Protein AF-M2SIQ8-F1 (afdb_monomer)

Sequence (302 aa):
MAHHMRESGNLLSRLLTDPELQSEYTALSDRAHYQPSIYAHFLTDTQGTPPTPSQYLTISNMVQDYLAENTVSQHAWHVDNMTHPPVPEHSSNNGHRKYLHTTNSTKSRSAKRPETLHRFCNDAHQRWLDTPTSLRDTPFICPPAEVGYSRHSHCRLRQHRLRQSSNYIMNLVEDICCYLHRSGVFTQQFSMDWYVIFLLFRKKQAAIAEIFCSGLLQVWVQGGGGFNASPAGRSVATAKRVGEGEWAGYEKWVREESDVVKNMRLQQQRAEEWRRALEWEDRESKESHCECAQVVDVGLGL

Structure (mmCIF, N/CA/C/O backbone):
data_AF-M2SIQ8-F1
#
_entry.id   AF-M2SIQ8-F1
#
loop_
_atom_site.group_PDB
_atom_site.id
_atom_site.type_symbol
_atom_site.label_atom_id
_atom_site.label_alt_id
_atom_site.label_comp_id
_atom_site.label_asym_id
_atom_site.label_entity_id
_atom_site.label_seq_id
_atom_site.pdbx_PDB_ins_code
_atom_site.Cartn_x
_atom_site.Cartn_y
_atom_site.Cartn_z
_atom_site.occupancy
_atom_site.B_iso_or_equiv
_atom_site.auth_seq_id
_atom_site.auth_comp_id
_atom_site.auth_asym_id
_atom_site.auth_atom_id
_atom_site.pdbx_PDB_model_num
ATOM 1 N N . MET A 1 1 ? -6.615 -5.282 21.796 1.00 41.03 1 MET A N 1
ATOM 2 C CA . MET A 1 1 ? -6.102 -5.316 20.408 1.00 41.03 1 MET A CA 1
ATOM 3 C C . MET A 1 1 ? -5.159 -4.171 20.015 1.00 41.03 1 MET A C 1
ATOM 5 O O . MET A 1 1 ? -3.982 -4.437 19.818 1.00 41.03 1 MET A O 1
ATOM 9 N N . ALA A 1 2 ? -5.591 -2.901 19.953 1.00 34.12 2 ALA A N 1
ATOM 10 C CA . ALA A 1 2 ? -4.744 -1.793 19.455 1.00 34.12 2 ALA A CA 1
ATOM 11 C C . ALA A 1 2 ? -3.484 -1.475 20.300 1.00 34.12 2 ALA A C 1
ATOM 13 O O . ALA A 1 2 ? -2.566 -0.823 19.811 1.00 34.12 2 ALA A O 1
ATOM 14 N N . HIS A 1 3 ? -3.418 -1.943 21.553 1.00 30.33 3 HIS A N 1
ATOM 15 C CA . HIS A 1 3 ? -2.293 -1.670 22.458 1.00 30.33 3 HIS A CA 1
ATOM 16 C C . HIS A 1 3 ? -1.052 -2.537 22.205 1.00 30.33 3 HIS A C 1
ATOM 18 O O . HIS A 1 3 ? 0.045 -2.115 22.536 1.00 30.33 3 HIS A O 1
ATOM 24 N N . HIS A 1 4 ? -1.208 -3.715 21.591 1.00 32.25 4 HIS A N 1
ATOM 25 C CA . HIS A 1 4 ? -0.078 -4.570 21.195 1.00 32.25 4 HIS A CA 1
ATOM 26 C C . HIS A 1 4 ? 0.261 -4.476 19.703 1.00 32.25 4 HIS A C 1
ATOM 28 O O . HIS A 1 4 ? 1.285 -4.994 19.279 1.00 32.25 4 HIS A O 1
ATOM 34 N N . MET A 1 5 ? -0.569 -3.801 18.900 1.00 41.16 5 MET A N 1
ATOM 35 C CA . MET A 1 5 ? -0.248 -3.491 17.499 1.00 41.16 5 MET A CA 1
ATOM 36 C C . MET A 1 5 ? 0.633 -2.238 17.355 1.00 41.16 5 MET A C 1
ATOM 38 O O . MET A 1 5 ? 1.202 -2.010 16.292 1.00 41.16 5 MET A O 1
ATOM 42 N N . ARG A 1 6 ? 0.737 -1.413 18.409 1.00 38.75 6 ARG A N 1
ATOM 43 C CA . ARG A 1 6 ? 1.345 -0.075 18.348 1.00 38.75 6 ARG A CA 1
ATOM 44 C C . ARG A 1 6 ? 2.868 -0.032 18.474 1.00 38.75 6 ARG A C 1
ATOM 46 O O . ARG A 1 6 ? 3.438 0.975 18.081 1.00 38.75 6 ARG A O 1
ATOM 53 N N . GLU A 1 7 ? 3.516 -1.071 18.999 1.00 43.62 7 GLU A N 1
ATOM 54 C CA . GLU A 1 7 ? 4.928 -0.950 19.406 1.00 43.62 7 GLU A CA 1
ATOM 55 C C . GLU A 1 7 ? 5.940 -1.549 18.422 1.00 43.62 7 GLU A C 1
ATOM 57 O O . GLU A 1 7 ? 7.108 -1.186 18.478 1.00 43.62 7 GLU A O 1
ATOM 62 N N . SER A 1 8 ? 5.530 -2.415 17.489 1.00 57.03 8 SER A N 1
ATOM 63 C CA . SER A 1 8 ? 6.489 -3.115 16.610 1.00 57.03 8 SER A CA 1
ATOM 64 C C . SER A 1 8 ? 6.116 -3.186 15.128 1.00 57.03 8 SER A C 1
ATOM 66 O O . SER A 1 8 ? 6.913 -3.695 14.347 1.00 57.03 8 SER A O 1
ATOM 68 N N . GLY A 1 9 ? 4.943 -2.686 14.710 1.00 64.75 9 GLY A N 1
ATOM 69 C CA . GLY A 1 9 ? 4.550 -2.675 13.288 1.00 64.75 9 GLY A CA 1
ATOM 70 C C . GLY A 1 9 ? 4.440 -4.068 12.642 1.00 64.75 9 GLY A C 1
ATOM 71 O O . GLY A 1 9 ? 4.453 -4.206 11.425 1.00 64.75 9 GLY A O 1
ATOM 72 N N . ASN A 1 10 ? 4.300 -5.116 13.454 1.00 78.56 10 ASN A N 1
ATOM 73 C CA . ASN A 1 10 ? 4.457 -6.516 13.061 1.00 78.56 10 ASN A CA 1
ATOM 74 C C . ASN A 1 10 ? 3.129 -7.248 12.795 1.00 78.56 10 ASN A C 1
ATOM 76 O O . ASN A 1 10 ? 3.037 -8.458 12.997 1.00 78.56 10 ASN A O 1
ATOM 80 N N . LEU A 1 11 ? 2.084 -6.526 12.368 1.00 83.44 11 LEU A N 1
ATOM 81 C CA . LEU A 1 11 ? 0.748 -7.101 12.152 1.00 83.44 11 LEU A CA 1
ATOM 82 C C . LEU A 1 11 ? 0.802 -8.364 11.280 1.00 83.44 11 LEU A C 1
ATOM 84 O O . LEU A 1 11 ? 0.164 -9.358 11.614 1.00 83.44 11 LEU A O 1
ATOM 88 N N . LEU A 1 12 ? 1.572 -8.324 10.190 1.00 85.12 12 LEU A N 1
ATOM 89 C CA . LEU A 1 12 ? 1.628 -9.414 9.220 1.00 85.12 12 LEU A CA 1
ATOM 90 C C . LEU A 1 12 ? 2.300 -10.660 9.793 1.00 85.12 12 LEU A C 1
ATOM 92 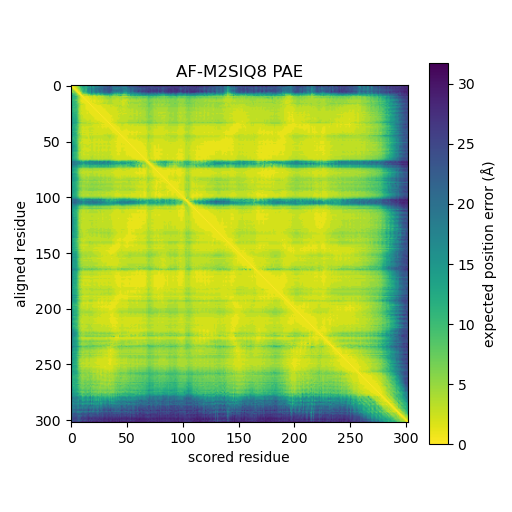O O . LEU A 1 12 ? 1.718 -11.738 9.737 1.00 85.12 12 LEU A O 1
ATOM 96 N N . SER A 1 13 ? 3.477 -10.522 10.406 1.00 86.31 13 SER A N 1
ATOM 97 C CA . SER A 1 13 ? 4.173 -11.671 10.996 1.00 86.31 13 SER A CA 1
ATOM 98 C C . SER A 1 13 ? 3.412 -12.264 12.186 1.00 86.31 13 SER A C 1
ATOM 100 O O . SER A 1 13 ? 3.378 -13.484 12.359 1.00 86.31 13 SER A O 1
ATOM 102 N N . ARG A 1 14 ? 2.716 -11.432 12.972 1.00 89.75 14 ARG A N 1
ATOM 103 C CA . ARG A 1 14 ? 1.813 -11.920 14.022 1.00 89.75 14 ARG A CA 1
ATOM 104 C C . ARG A 1 14 ? 0.609 -12.655 13.456 1.00 89.75 14 ARG A C 1
ATOM 106 O O . ARG A 1 14 ? 0.283 -13.720 13.957 1.00 89.75 14 ARG A O 1
ATOM 113 N N . LEU A 1 15 ? -0.018 -12.157 12.391 1.00 90.81 15 LEU A N 1
ATOM 114 C CA . LEU A 1 15 ? -1.122 -12.865 11.734 1.00 90.81 15 LEU A CA 1
ATOM 115 C C . LEU A 1 15 ? -0.719 -14.249 11.208 1.00 90.81 15 LEU A C 1
ATOM 117 O O . LEU A 1 15 ? -1.591 -15.086 11.015 1.00 90.81 15 LEU A O 1
ATOM 121 N N . LEU A 1 16 ? 0.570 -14.527 10.999 1.00 89.62 16 LEU A N 1
ATOM 122 C CA . LEU A 1 16 ? 1.052 -15.861 10.621 1.00 89.62 16 LEU A CA 1
ATOM 123 C C . LEU A 1 16 ? 1.236 -16.808 11.815 1.00 89.62 16 LEU A C 1
ATOM 125 O O . LEU A 1 16 ? 1.203 -18.022 11.633 1.00 89.62 16 LEU A O 1
ATOM 129 N N . THR A 1 17 ? 1.433 -16.274 13.019 1.00 92.56 17 THR A N 1
ATOM 130 C CA . THR A 1 17 ? 1.926 -17.039 14.178 1.00 92.56 17 THR A CA 1
ATOM 131 C C . THR A 1 17 ? 0.997 -17.027 15.390 1.00 92.56 17 THR A C 1
ATOM 133 O O . THR A 1 17 ? 1.140 -17.883 16.258 1.00 92.56 17 THR A O 1
ATOM 136 N N . ASP A 1 18 ? 0.051 -16.093 15.453 1.00 94.75 18 ASP A N 1
ATOM 137 C CA . ASP A 1 18 ? -0.847 -15.850 16.582 1.00 94.75 18 ASP A CA 1
ATOM 138 C C . ASP A 1 18 ? -2.271 -16.347 16.249 1.00 94.75 18 ASP A C 1
ATOM 140 O O . ASP A 1 18 ? -2.988 -15.689 15.484 1.00 94.75 18 ASP A O 1
ATOM 144 N N . PRO A 1 19 ? -2.704 -17.506 16.790 1.00 94.81 19 PRO A N 1
ATOM 145 C CA . PRO A 1 19 ? -4.000 -18.100 16.455 1.00 94.81 19 PRO A CA 1
ATOM 146 C C . PRO A 1 19 ? -5.201 -17.266 16.914 1.00 94.81 19 PRO A C 1
ATOM 148 O O . PRO A 1 19 ? -6.255 -17.296 16.275 1.00 94.81 19 PRO A O 1
ATOM 151 N N . GLU A 1 20 ? -5.065 -16.520 18.013 1.00 93.50 20 GLU A N 1
ATOM 152 C CA . GLU A 1 20 ? -6.131 -15.649 18.514 1.00 93.50 20 GLU A CA 1
ATOM 153 C C . GLU A 1 20 ? -6.347 -14.496 17.532 1.00 93.50 20 GLU A C 1
ATOM 155 O O . GLU A 1 20 ? -7.459 -14.280 17.044 1.00 93.50 20 GLU A O 1
ATOM 160 N N . LEU A 1 21 ? -5.254 -13.846 17.125 1.00 91.31 21 LEU A N 1
ATOM 161 C CA . LEU A 1 21 ? -5.282 -12.786 16.123 1.00 91.31 21 LEU A CA 1
ATOM 162 C C . LEU A 1 21 ? -5.811 -13.279 14.764 1.00 91.31 21 LEU A C 1
ATOM 164 O O . LEU A 1 21 ? -6.561 -12.560 14.104 1.00 91.31 21 LEU A O 1
ATOM 168 N N . GLN A 1 22 ? -5.457 -14.498 14.346 1.00 93.75 22 GLN A N 1
ATOM 169 C CA . GLN A 1 22 ? -6.003 -15.127 13.136 1.00 93.75 22 GLN A CA 1
ATOM 170 C C . GLN A 1 22 ? -7.519 -15.318 13.215 1.00 93.75 22 GLN A C 1
ATOM 172 O O . GLN A 1 22 ? -8.223 -15.028 12.245 1.00 93.75 22 G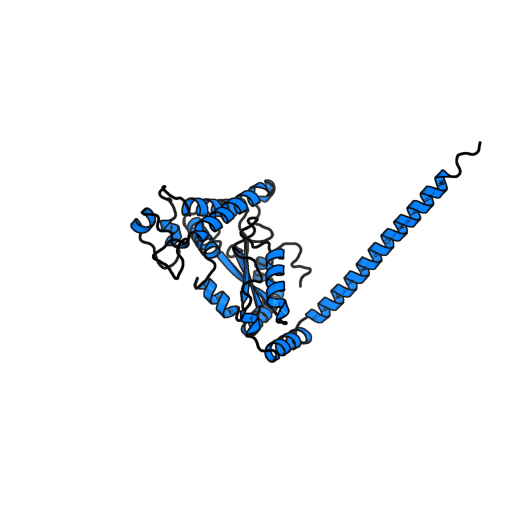LN A O 1
ATOM 177 N N . SER A 1 23 ? -8.025 -15.788 14.356 1.00 94.50 23 SER A N 1
ATOM 178 C CA . SER A 1 23 ? -9.459 -15.977 14.590 1.00 94.50 23 SER A CA 1
ATOM 179 C C . SER A 1 23 ? -10.210 -14.643 14.526 1.00 94.50 23 SER A C 1
ATOM 181 O O . SER A 1 23 ? -11.179 -14.502 13.776 1.00 94.50 23 SER A O 1
ATOM 183 N N . GLU A 1 24 ? -9.705 -13.620 15.221 1.00 91.81 24 GLU A N 1
ATOM 184 C CA . GLU A 1 24 ? -10.289 -12.275 15.207 1.00 91.81 24 GLU A CA 1
ATOM 185 C C . GLU A 1 24 ? -10.271 -11.654 13.802 1.00 91.81 24 GLU A C 1
ATOM 187 O O . GLU A 1 24 ? -11.268 -11.088 13.341 1.00 91.81 24 GLU A O 1
ATOM 192 N N . TYR A 1 25 ? -9.157 -11.795 13.081 1.00 93.81 25 TYR A N 1
ATOM 193 C CA . TYR A 1 25 ? -9.051 -11.311 11.709 1.00 93.81 25 TYR A CA 1
ATOM 194 C C . TYR A 1 25 ? -9.975 -12.066 10.749 1.00 93.81 25 TYR A C 1
ATOM 196 O O . TYR A 1 25 ? -10.558 -11.450 9.857 1.00 93.81 25 TYR A O 1
ATOM 204 N N . THR A 1 26 ? -10.162 -13.373 10.942 1.00 94.94 26 THR A N 1
ATOM 205 C CA . THR A 1 26 ? -11.102 -14.174 10.147 1.00 94.94 26 THR A CA 1
ATOM 206 C C . THR A 1 26 ? -12.523 -13.649 10.317 1.00 94.94 26 THR A C 1
ATOM 208 O O . THR A 1 26 ? -13.171 -13.332 9.322 1.00 94.94 26 THR A O 1
ATOM 211 N N . ALA A 1 27 ? -12.969 -13.416 11.556 1.00 93.50 27 ALA A N 1
ATOM 212 C CA . ALA A 1 27 ? -14.283 -12.830 11.825 1.00 93.50 27 ALA A CA 1
ATOM 213 C C . ALA A 1 27 ? -14.450 -11.438 11.180 1.00 93.50 27 ALA A C 1
ATOM 215 O O . ALA A 1 27 ? -15.494 -11.126 10.596 1.00 93.50 27 ALA A O 1
ATOM 216 N N . LEU A 1 28 ? -13.406 -10.603 11.234 1.00 93.56 28 LEU A N 1
ATOM 217 C CA . LEU A 1 28 ? -13.389 -9.289 10.590 1.00 93.56 28 LEU A CA 1
ATOM 218 C C . LEU A 1 28 ? -13.479 -9.399 9.059 1.00 93.56 28 LEU A C 1
ATOM 220 O O . LEU A 1 28 ? -14.271 -8.688 8.432 1.00 93.56 28 LEU A O 1
ATOM 224 N N . SER A 1 29 ? -12.692 -10.290 8.457 1.00 94.19 29 SER A N 1
ATOM 225 C CA . SER A 1 29 ? -12.665 -10.556 7.015 1.00 94.19 29 SER A CA 1
ATOM 226 C C . SER A 1 29 ? -14.007 -11.100 6.519 1.00 94.19 29 SER A C 1
ATOM 228 O O . SER A 1 29 ? -14.547 -10.618 5.519 1.00 94.19 29 SER A O 1
ATOM 230 N N . ASP A 1 30 ? -14.607 -12.036 7.252 1.00 95.12 30 ASP A N 1
ATOM 231 C CA . ASP A 1 30 ? -15.925 -12.589 6.949 1.00 95.12 30 ASP A CA 1
ATOM 232 C C . ASP A 1 30 ? -16.989 -11.493 6.974 1.00 95.12 30 ASP A C 1
ATOM 234 O O . ASP A 1 30 ? -17.759 -11.339 6.021 1.00 95.12 30 ASP A O 1
ATOM 238 N N . ARG A 1 31 ? -16.972 -10.629 7.993 1.00 94.94 31 ARG A N 1
ATOM 239 C CA . ARG A 1 31 ? -17.907 -9.502 8.078 1.00 94.94 31 ARG A CA 1
ATOM 240 C C . ARG A 1 31 ? -17.749 -8.507 6.925 1.00 94.94 31 ARG A C 1
ATOM 242 O O . ARG A 1 31 ? -18.747 -7.962 6.441 1.00 94.94 31 ARG A O 1
ATOM 249 N N . ALA A 1 32 ? -16.527 -8.299 6.444 1.00 95.81 32 ALA A N 1
ATOM 250 C CA . ALA A 1 32 ? -16.220 -7.393 5.337 1.00 95.81 32 ALA A CA 1
ATOM 251 C C . ALA A 1 32 ? -16.840 -7.823 3.987 1.00 95.81 32 ALA A C 1
ATOM 253 O O . ALA A 1 32 ? -16.872 -7.042 3.032 1.00 95.81 32 ALA A O 1
ATOM 254 N N . HIS A 1 33 ? -17.384 -9.042 3.891 1.00 95.44 33 HIS A N 1
ATOM 255 C CA . HIS A 1 33 ? -18.164 -9.467 2.727 1.00 95.44 33 HIS A CA 1
ATOM 256 C C . HIS A 1 33 ? -19.460 -8.668 2.568 1.00 95.44 33 HIS A C 1
ATOM 258 O O . HIS A 1 33 ? -19.886 -8.387 1.444 1.00 95.44 33 HIS A O 1
ATOM 264 N N . TYR A 1 34 ? -20.046 -8.257 3.691 1.00 95.00 34 TYR A N 1
ATOM 265 C CA . TYR A 1 34 ? -21.354 -7.611 3.746 1.00 95.00 34 TYR A CA 1
ATOM 266 C C . TYR A 1 34 ? -21.258 -6.124 4.074 1.00 95.00 34 TYR A C 1
ATOM 268 O O . TYR A 1 34 ? -22.142 -5.362 3.707 1.00 95.00 34 TYR A O 1
ATOM 276 N N . GLN A 1 35 ? -20.187 -5.701 4.743 1.00 96.44 35 GLN A N 1
ATOM 277 C CA . GLN A 1 35 ? -20.043 -4.352 5.271 1.00 96.44 35 GLN A CA 1
ATOM 278 C C . GLN A 1 35 ? -18.941 -3.577 4.531 1.00 96.44 35 GLN A C 1
ATOM 280 O O . GLN A 1 35 ? -17.850 -4.117 4.334 1.00 96.44 35 GLN A O 1
ATOM 285 N N . PRO A 1 36 ? -19.172 -2.301 4.159 1.00 97.88 36 PRO A N 1
ATOM 286 C CA . PRO A 1 36 ? -18.121 -1.460 3.599 1.00 97.88 36 PRO A CA 1
ATOM 287 C C . PRO A 1 36 ? -16.913 -1.375 4.532 1.00 97.88 36 PRO A C 1
ATOM 289 O O . PRO A 1 36 ? -17.063 -1.291 5.752 1.00 97.88 36 PRO A O 1
ATOM 292 N N . SER A 1 37 ? -15.711 -1.347 3.968 1.00 97.88 37 SER A N 1
ATOM 293 C CA . SER A 1 37 ? -14.488 -1.426 4.759 1.00 97.88 37 SER A CA 1
ATOM 294 C C . SER A 1 37 ? -13.325 -0.660 4.131 1.00 97.88 37 SER A C 1
ATOM 296 O O . SER A 1 37 ? -13.342 -0.312 2.946 1.00 97.88 37 SER A O 1
ATOM 298 N N . ILE A 1 38 ? -12.312 -0.395 4.950 1.00 98.00 38 ILE A N 1
ATOM 299 C CA . ILE A 1 38 ? -10.985 0.037 4.517 1.00 98.00 38 ILE A CA 1
ATOM 300 C C . ILE A 1 38 ? -10.100 -1.201 4.432 1.00 98.00 38 ILE A C 1
ATOM 302 O O . ILE A 1 38 ? -10.110 -2.045 5.335 1.00 98.00 38 ILE A O 1
ATOM 306 N N . TYR A 1 39 ? -9.360 -1.314 3.341 1.00 96.94 39 TYR A N 1
ATOM 307 C CA . TYR A 1 39 ? -8.361 -2.348 3.130 1.00 96.94 39 TYR A CA 1
ATOM 308 C C . TYR A 1 39 ? -6.981 -1.716 2.945 1.00 96.94 39 TYR A C 1
ATOM 310 O O . TYR A 1 39 ? -6.874 -0.531 2.623 1.00 96.94 39 TYR A O 1
ATOM 318 N N . ALA A 1 40 ? -5.943 -2.513 3.159 1.00 96.62 40 ALA A N 1
ATOM 319 C CA . ALA A 1 40 ? -4.565 -2.149 2.886 1.00 96.62 40 ALA A CA 1
ATOM 320 C C . ALA A 1 40 ? -3.852 -3.271 2.130 1.00 96.62 40 ALA A C 1
ATOM 322 O O . ALA A 1 40 ? -4.152 -4.442 2.354 1.00 96.62 40 ALA A O 1
ATOM 323 N N . HIS A 1 41 ? -2.915 -2.908 1.261 1.00 97.06 41 HIS A N 1
ATOM 324 C CA . HIS A 1 41 ? -1.932 -3.809 0.667 1.00 97.06 41 HIS A CA 1
ATOM 325 C C . HIS A 1 41 ? -0.557 -3.451 1.217 1.00 97.06 41 HIS A C 1
ATOM 327 O O . HIS A 1 41 ? -0.171 -2.292 1.122 1.00 97.06 41 HIS A O 1
ATOM 333 N N . PHE A 1 42 ? 0.178 -4.410 1.762 1.00 97.00 42 PHE A N 1
ATOM 334 C CA . PHE A 1 42 ? 1.528 -4.224 2.284 1.00 97.00 42 PHE A CA 1
ATOM 335 C C . PHE A 1 42 ? 2.519 -4.977 1.405 1.00 97.00 42 PHE A C 1
ATOM 337 O O . PHE A 1 42 ? 2.263 -6.114 1.019 1.00 97.00 42 PHE A O 1
ATOM 344 N N . LEU A 1 43 ? 3.650 -4.348 1.095 1.00 97.88 43 LEU A N 1
ATOM 345 C CA . LEU A 1 43 ? 4.744 -5.005 0.394 1.00 97.88 43 LEU A CA 1
ATOM 346 C C . LEU A 1 43 ? 5.584 -5.805 1.394 1.00 97.88 43 LEU A C 1
ATOM 348 O O . LEU A 1 43 ? 6.358 -5.220 2.156 1.00 97.88 43 LEU A O 1
ATOM 352 N N . THR A 1 44 ? 5.445 -7.126 1.374 1.00 97.44 44 THR A N 1
ATOM 353 C CA . THR A 1 44 ? 6.123 -8.050 2.292 1.00 97.44 44 THR A CA 1
ATOM 354 C C . THR A 1 44 ? 6.534 -9.339 1.603 1.00 97.44 44 THR A C 1
ATOM 356 O O . THR A 1 44 ? 6.077 -9.648 0.506 1.00 97.44 44 THR A O 1
ATOM 359 N N . ASP A 1 45 ? 7.467 -10.066 2.210 1.00 97.38 45 ASP A N 1
ATOM 360 C CA . ASP A 1 45 ? 7.808 -11.419 1.790 1.00 97.38 45 ASP A CA 1
ATOM 361 C C . ASP A 1 45 ? 6.813 -12.453 2.341 1.00 97.38 45 ASP A C 1
ATOM 363 O O . ASP A 1 45 ? 5.887 -12.133 3.084 1.00 97.38 45 ASP A O 1
ATOM 367 N N . THR A 1 46 ? 7.039 -13.730 2.022 1.00 94.50 46 THR A N 1
ATOM 368 C CA . THR A 1 46 ? 6.185 -14.845 2.478 1.00 94.50 46 THR A CA 1
ATOM 369 C C . THR A 1 46 ? 6.090 -15.013 4.000 1.00 94.50 46 THR A C 1
ATOM 371 O O . THR A 1 46 ? 5.236 -15.759 4.470 1.00 94.50 46 THR A O 1
ATOM 374 N N . GLN A 1 47 ? 6.969 -14.366 4.769 1.00 94.38 47 GLN A N 1
ATOM 375 C CA . GLN A 1 47 ? 6.979 -14.388 6.233 1.00 94.38 47 GLN A CA 1
ATOM 376 C C . GLN A 1 47 ? 6.398 -13.095 6.829 1.00 94.38 47 GLN A C 1
ATOM 378 O O . GLN A 1 47 ? 6.477 -12.872 8.038 1.00 94.38 47 GLN A O 1
ATOM 383 N N . GLY A 1 48 ? 5.820 -12.222 5.998 1.00 93.44 48 GLY A N 1
ATOM 384 C CA . GLY A 1 48 ? 5.314 -10.922 6.422 1.00 93.44 48 GLY A CA 1
ATOM 385 C C . GLY A 1 48 ? 6.422 -9.917 6.744 1.00 93.44 48 GLY A C 1
ATOM 386 O O . GLY A 1 48 ? 6.154 -8.923 7.421 1.00 93.44 48 GLY A O 1
ATOM 387 N N . THR A 1 49 ? 7.658 -10.157 6.294 1.00 96.00 49 THR A N 1
ATOM 388 C CA . THR A 1 49 ? 8.787 -9.246 6.511 1.00 96.00 49 THR A CA 1
ATOM 389 C C . THR A 1 49 ? 8.821 -8.201 5.394 1.00 96.00 49 THR A C 1
ATOM 391 O O . THR A 1 49 ? 8.830 -8.561 4.215 1.00 96.00 49 THR A O 1
ATOM 394 N N . PRO A 1 50 ? 8.830 -6.899 5.716 1.00 96.94 50 PRO A N 1
ATOM 395 C CA . PRO A 1 50 ? 8.927 -5.848 4.708 1.00 96.94 50 PRO A CA 1
ATOM 396 C C . PRO A 1 50 ? 10.330 -5.744 4.105 1.00 96.94 50 PRO A C 1
ATOM 398 O O . PRO A 1 50 ? 11.300 -6.205 4.712 1.00 96.94 50 PRO A O 1
ATOM 401 N N . PRO A 1 51 ? 10.474 -5.084 2.941 1.00 98.25 51 PRO A N 1
ATOM 402 C CA . PRO A 1 51 ? 11.792 -4.775 2.409 1.00 98.25 51 PRO A CA 1
ATOM 403 C C . PRO A 1 51 ? 12.563 -3.856 3.361 1.00 98.25 51 PRO A C 1
ATOM 405 O O . PRO A 1 51 ? 11.985 -3.067 4.118 1.00 98.25 51 PRO A O 1
ATOM 408 N N . THR A 1 52 ? 13.887 -3.921 3.287 1.00 98.56 52 THR A N 1
ATOM 409 C CA . THR A 1 52 ? 14.757 -2.917 3.907 1.00 98.56 52 THR A CA 1
ATOM 410 C C . THR A 1 52 ? 14.725 -1.610 3.102 1.00 98.56 52 THR A C 1
ATOM 412 O O . THR A 1 52 ? 14.399 -1.625 1.907 1.00 98.56 52 THR A O 1
ATOM 415 N N . PRO A 1 53 ? 15.100 -0.464 3.695 1.00 98.50 53 PRO A N 1
ATOM 416 C CA . PRO A 1 53 ? 15.325 0.771 2.950 1.00 98.50 53 PRO A CA 1
ATOM 417 C C . PRO A 1 53 ? 16.247 0.591 1.736 1.00 98.50 53 PRO A C 1
ATOM 419 O O . PRO A 1 53 ? 15.946 1.126 0.670 1.00 98.50 53 PRO A O 1
ATOM 422 N N . SER A 1 54 ? 17.340 -0.170 1.858 1.00 98.69 54 SER A N 1
ATOM 423 C CA . SER A 1 54 ? 18.254 -0.451 0.741 1.00 98.69 54 SER A CA 1
ATOM 424 C C . SER A 1 54 ? 17.571 -1.237 -0.380 1.00 98.69 54 SER A C 1
ATOM 426 O O . SER A 1 54 ? 17.682 -0.861 -1.545 1.00 98.69 54 SER A O 1
ATOM 428 N N . GLN A 1 55 ? 16.796 -2.277 -0.054 1.00 98.75 55 GLN A N 1
ATOM 429 C CA . GLN A 1 55 ? 16.018 -3.024 -1.051 1.00 98.75 55 GLN A CA 1
ATOM 430 C C . GLN A 1 55 ? 14.956 -2.138 -1.712 1.00 98.75 55 GLN A C 1
ATOM 432 O O . GLN A 1 55 ? 14.751 -2.199 -2.924 1.00 98.75 55 GLN A O 1
ATOM 437 N N . TYR A 1 56 ? 14.307 -1.267 -0.941 1.00 98.62 56 TYR A N 1
ATOM 438 C CA . TYR A 1 56 ? 13.324 -0.326 -1.466 1.00 98.62 56 TYR A CA 1
ATOM 439 C C . TYR A 1 56 ? 13.949 0.720 -2.398 1.00 98.62 56 TYR A C 1
ATOM 441 O O . TYR A 1 56 ? 13.361 1.057 -3.428 1.00 98.62 56 TYR A O 1
ATOM 449 N N . LEU A 1 57 ? 15.179 1.163 -2.115 1.00 98.62 57 LEU A N 1
ATOM 450 C CA . LEU A 1 57 ? 15.963 1.978 -3.041 1.00 98.62 57 LEU A CA 1
ATOM 451 C C . LEU A 1 57 ? 16.297 1.207 -4.328 1.00 98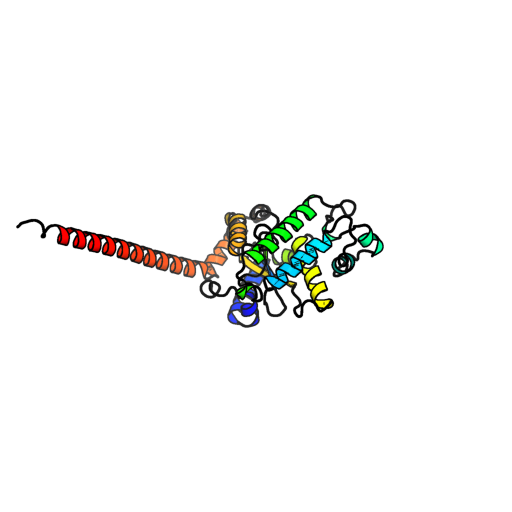.62 57 LEU A C 1
ATOM 453 O O . LEU A 1 57 ? 16.160 1.764 -5.415 1.00 98.62 57 LEU A O 1
ATOM 457 N N . THR A 1 58 ? 16.670 -0.073 -4.247 1.00 98.69 58 THR A N 1
ATOM 458 C CA . THR A 1 58 ? 16.883 -0.916 -5.438 1.00 98.69 58 THR A CA 1
ATOM 459 C C . THR A 1 58 ? 15.618 -1.018 -6.292 1.00 98.69 58 THR A C 1
ATOM 461 O O . THR A 1 58 ? 15.689 -0.852 -7.509 1.00 98.69 58 THR A O 1
ATOM 464 N N . ILE A 1 59 ? 14.450 -1.213 -5.671 1.00 98.69 59 ILE A N 1
ATOM 465 C CA . ILE A 1 59 ? 13.151 -1.205 -6.364 1.00 98.69 59 ILE A CA 1
ATOM 466 C C . ILE A 1 59 ? 12.919 0.151 -7.048 1.00 98.69 59 ILE A C 1
ATOM 468 O O . ILE A 1 59 ? 12.554 0.192 -8.221 1.00 98.69 59 ILE A O 1
ATOM 472 N N . SER A 1 60 ? 13.169 1.264 -6.350 1.00 98.25 60 SER A N 1
ATOM 473 C CA . SER A 1 60 ? 13.063 2.618 -6.911 1.00 98.25 60 SER A CA 1
ATOM 474 C C . SER A 1 60 ? 13.976 2.819 -8.126 1.00 98.25 60 SER A C 1
ATOM 476 O O . SER A 1 60 ? 13.526 3.328 -9.152 1.00 98.25 60 SER A O 1
ATOM 478 N N . ASN A 1 61 ? 15.228 2.363 -8.059 1.00 97.94 61 ASN A N 1
ATOM 479 C CA . ASN A 1 61 ? 16.177 2.451 -9.171 1.00 97.94 61 ASN A CA 1
ATOM 480 C C . ASN A 1 61 ? 15.720 1.621 -10.380 1.00 97.94 61 ASN A C 1
ATOM 482 O O . ASN A 1 61 ? 15.845 2.073 -11.515 1.00 97.94 61 ASN A O 1
ATOM 486 N N . MET A 1 62 ? 15.117 0.451 -10.152 1.00 98.31 62 MET A N 1
ATOM 487 C CA . MET A 1 62 ? 14.509 -0.350 -11.221 1.00 98.31 62 MET A CA 1
ATOM 488 C C . MET A 1 62 ? 13.309 0.351 -11.865 1.00 98.31 62 MET A C 1
ATOM 490 O O . MET A 1 62 ? 13.122 0.249 -13.075 1.00 98.31 62 MET A O 1
ATOM 494 N N . VAL A 1 63 ? 12.513 1.101 -11.095 1.00 98.00 63 VAL A N 1
ATOM 495 C CA . VAL A 1 63 ? 11.458 1.956 -11.665 1.00 98.00 63 VAL A CA 1
ATOM 496 C C . VAL A 1 63 ? 12.073 3.074 -12.515 1.00 98.00 63 VAL A C 1
ATOM 498 O O . VAL A 1 63 ? 11.555 3.355 -13.592 1.00 98.00 63 VAL A O 1
ATOM 501 N N . GLN A 1 64 ? 13.186 3.684 -12.095 1.00 96.75 64 GLN A N 1
ATOM 502 C CA . GLN A 1 64 ? 13.876 4.704 -12.901 1.00 96.75 64 GLN A CA 1
ATOM 503 C C . GLN A 1 64 ? 14.415 4.131 -14.219 1.00 96.75 64 GLN A C 1
ATOM 505 O O . GLN A 1 64 ? 14.188 4.731 -15.267 1.00 96.75 64 GLN A O 1
ATOM 510 N N . ASP A 1 65 ? 15.052 2.955 -14.191 1.00 96.44 65 ASP A N 1
ATOM 511 C CA . ASP A 1 65 ? 15.480 2.251 -15.410 1.00 96.44 65 ASP A CA 1
ATOM 512 C C . ASP A 1 65 ? 14.282 1.923 -16.310 1.00 96.44 65 ASP A C 1
ATOM 514 O O . ASP A 1 65 ? 14.309 2.180 -17.511 1.00 96.44 65 ASP A O 1
ATOM 518 N N . TYR A 1 66 ? 13.179 1.444 -15.728 1.00 97.00 66 TYR A N 1
ATOM 519 C CA . TYR A 1 66 ? 11.947 1.167 -16.463 1.00 97.00 66 TYR A CA 1
ATOM 520 C C . TYR A 1 66 ? 11.392 2.412 -17.175 1.00 97.00 66 TYR A C 1
ATOM 522 O O . TYR A 1 66 ? 10.880 2.320 -18.296 1.00 97.00 66 TYR A O 1
ATOM 530 N N . LEU A 1 67 ? 11.498 3.583 -16.541 1.00 95.31 67 LEU A N 1
ATOM 531 C CA . LEU A 1 67 ? 11.059 4.863 -17.095 1.00 95.31 67 LEU A CA 1
ATOM 532 C C . LEU A 1 67 ? 11.986 5.427 -18.171 1.00 95.31 67 LEU A C 1
ATOM 534 O O . LEU A 1 67 ? 11.538 6.326 -18.879 1.00 95.31 67 LEU A O 1
ATOM 538 N N . ALA A 1 68 ? 13.223 4.933 -18.295 1.00 89.12 68 ALA A N 1
ATOM 539 C CA . ALA A 1 68 ? 14.252 5.538 -19.129 1.00 89.12 68 ALA A CA 1
ATOM 540 C C . ALA A 1 68 ? 13.746 5.828 -20.553 1.00 89.12 68 ALA A C 1
ATOM 542 O O . ALA A 1 68 ? 13.298 4.938 -21.286 1.00 89.12 68 ALA A O 1
ATOM 543 N N . GLU A 1 69 ? 13.787 7.112 -20.912 1.00 73.88 69 GLU A N 1
ATOM 544 C CA . GLU A 1 69 ? 13.404 7.624 -22.222 1.00 73.88 69 GLU A CA 1
ATOM 545 C C . GLU A 1 69 ? 14.685 7.860 -23.030 1.00 73.88 69 GLU A C 1
ATOM 547 O O . GLU A 1 69 ? 15.649 8.431 -22.524 1.00 73.88 69 GLU A O 1
ATOM 552 N N . ASN A 1 70 ? 14.702 7.434 -24.296 1.00 71.19 70 ASN A N 1
ATOM 553 C CA . ASN A 1 70 ? 15.836 7.567 -25.229 1.00 71.19 70 ASN A CA 1
ATOM 554 C C . ASN A 1 70 ? 17.055 6.668 -24.960 1.00 71.19 70 ASN A C 1
ATOM 556 O O . ASN A 1 70 ? 17.995 6.673 -25.754 1.00 71.19 70 ASN A O 1
ATOM 560 N N . THR A 1 71 ? 17.032 5.854 -23.908 1.00 78.69 71 THR A N 1
ATOM 561 C CA . THR A 1 71 ? 17.964 4.737 -23.730 1.00 78.69 71 THR A CA 1
ATOM 562 C C . THR A 1 71 ? 17.191 3.424 -23.673 1.00 78.69 71 THR A C 1
ATOM 564 O O . THR A 1 71 ? 16.028 3.367 -23.264 1.00 78.69 71 THR A O 1
ATOM 567 N N . VAL A 1 72 ? 17.821 2.345 -24.137 1.00 79.62 72 VAL A N 1
ATOM 568 C CA . VAL A 1 72 ? 17.236 1.008 -24.024 1.00 79.62 72 VAL A CA 1
ATOM 569 C C . VAL A 1 72 ? 17.357 0.585 -22.562 1.00 79.62 72 VAL A C 1
ATOM 571 O O . VAL A 1 72 ? 18.457 0.293 -22.097 1.00 79.62 72 VAL A O 1
ATOM 574 N N . SER A 1 73 ? 16.236 0.581 -21.836 1.00 87.12 73 SER A N 1
ATOM 575 C CA . SER A 1 73 ? 16.167 -0.056 -20.515 1.00 87.12 73 SER A CA 1
ATOM 576 C C . SER A 1 73 ? 16.570 -1.518 -20.654 1.00 87.12 73 SER A C 1
ATOM 578 O O . SER A 1 73 ? 16.033 -2.236 -21.501 1.00 87.12 73 SER A O 1
ATOM 580 N N . GLN A 1 74 ? 17.491 -1.960 -19.804 1.00 86.50 74 GLN A N 1
ATOM 581 C CA . GLN A 1 74 ? 17.978 -3.340 -19.821 1.00 86.50 74 GLN A CA 1
ATOM 582 C C . GLN A 1 74 ? 16.938 -4.322 -19.262 1.00 86.50 74 GLN A C 1
ATOM 584 O O . GLN A 1 74 ? 16.975 -5.509 -19.575 1.00 86.50 74 GLN A O 1
ATOM 589 N N . HIS A 1 75 ? 15.988 -3.834 -18.458 1.00 95.19 75 HIS A N 1
ATOM 590 C CA . HIS A 1 75 ? 15.102 -4.687 -17.666 1.00 95.19 75 HIS A CA 1
ATOM 591 C C . HIS A 1 75 ? 13.622 -4.567 -18.037 1.00 95.19 75 HIS A C 1
ATOM 593 O O . HIS A 1 75 ? 12.838 -5.451 -17.687 1.00 95.19 75 HIS A O 1
ATOM 599 N N . ALA A 1 76 ? 13.216 -3.508 -18.748 1.00 96.44 76 ALA A N 1
ATOM 600 C CA . ALA A 1 76 ? 11.805 -3.210 -18.997 1.00 96.44 76 ALA A CA 1
ATOM 601 C C . ALA A 1 76 ? 11.041 -4.366 -19.647 1.00 96.44 76 ALA A C 1
ATOM 603 O O . ALA A 1 76 ? 9.930 -4.676 -19.215 1.00 96.44 76 ALA A O 1
ATOM 604 N N . TRP A 1 77 ? 11.646 -5.041 -20.631 1.00 96.62 77 TRP A N 1
ATOM 605 C CA . TRP A 1 77 ? 11.012 -6.184 -21.285 1.00 96.62 77 TRP A CA 1
ATOM 606 C C . TRP A 1 77 ? 10.758 -7.333 -20.304 1.00 96.62 77 TRP A C 1
ATOM 608 O O . TRP A 1 77 ? 9.665 -7.899 -20.286 1.00 96.62 77 TRP A O 1
ATOM 618 N N . HIS A 1 78 ? 11.735 -7.655 -19.454 1.00 97.69 78 HIS A N 1
ATOM 619 C CA . HIS A 1 78 ? 11.591 -8.711 -18.455 1.00 97.69 78 HIS A CA 1
ATOM 620 C C . HIS A 1 78 ? 10.505 -8.371 -17.433 1.00 97.69 78 HIS A C 1
ATOM 622 O O . HIS A 1 78 ? 9.658 -9.216 -17.147 1.00 97.69 78 HIS A O 1
ATOM 628 N N . VAL A 1 79 ? 10.493 -7.133 -16.930 1.00 98.06 79 VAL A N 1
ATOM 629 C CA . VAL A 1 79 ? 9.488 -6.653 -15.970 1.00 98.06 79 VAL A CA 1
ATOM 630 C C . VAL A 1 79 ? 8.082 -6.708 -16.574 1.00 98.06 79 VAL A C 1
ATOM 632 O O . VAL A 1 79 ? 7.180 -7.278 -15.963 1.00 98.06 79 VAL A O 1
ATOM 635 N N . ASP A 1 80 ? 7.890 -6.203 -17.797 1.00 97.50 80 ASP A N 1
ATOM 636 C CA . ASP A 1 80 ? 6.583 -6.199 -18.474 1.00 97.50 80 ASP A CA 1
ATOM 637 C C . ASP A 1 80 ? 6.010 -7.608 -18.690 1.00 97.50 80 ASP A C 1
ATOM 639 O O . ASP A 1 80 ? 4.788 -7.784 -18.739 1.00 97.50 80 ASP A O 1
ATOM 643 N N . ASN A 1 81 ? 6.888 -8.610 -18.780 1.00 97.25 81 ASN A N 1
ATOM 644 C CA . ASN A 1 81 ? 6.544 -10.009 -19.008 1.00 97.25 81 ASN A CA 1
ATOM 645 C C . ASN A 1 81 ? 6.520 -10.866 -17.730 1.00 97.25 81 ASN A C 1
ATOM 647 O O . ASN A 1 81 ? 6.323 -12.078 -17.825 1.00 97.25 81 ASN A O 1
ATOM 651 N N . MET A 1 82 ? 6.649 -10.277 -16.534 1.00 97.56 82 MET A N 1
ATOM 652 C CA . MET A 1 82 ? 6.437 -11.014 -15.276 1.00 97.56 82 MET A CA 1
ATOM 653 C C . MET A 1 82 ? 4.990 -11.486 -15.123 1.00 97.56 82 MET A C 1
ATOM 655 O O . MET A 1 82 ? 4.732 -12.538 -14.536 1.00 97.56 82 MET A O 1
ATOM 659 N N . THR A 1 83 ? 4.046 -10.730 -15.685 1.00 95.62 83 THR A N 1
ATOM 660 C CA . THR A 1 83 ? 2.615 -11.038 -15.664 1.00 95.62 83 THR A CA 1
ATOM 661 C C . THR A 1 83 ? 1.971 -10.809 -17.027 1.00 95.62 83 THR A C 1
ATOM 663 O O . THR A 1 83 ? 2.424 -9.987 -17.820 1.00 95.62 83 THR A O 1
ATOM 666 N N . HIS A 1 84 ? 0.856 -11.490 -17.305 1.00 92.31 84 HIS A N 1
ATOM 667 C CA . HIS A 1 84 ? 0.084 -11.257 -18.529 1.00 92.31 84 HIS A CA 1
ATOM 668 C C . HIS A 1 84 ? -0.532 -9.837 -18.581 1.00 92.31 84 HIS A C 1
ATOM 670 O O . HIS A 1 84 ? -0.759 -9.218 -17.535 1.00 92.31 84 HIS A O 1
ATOM 676 N N . PRO A 1 85 ? -0.840 -9.308 -19.782 1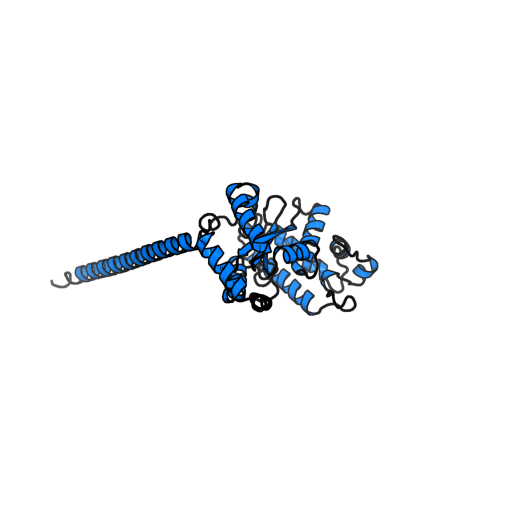.00 93.00 85 PRO A N 1
ATOM 677 C CA . PRO A 1 85 ? -0.442 -9.829 -21.094 1.00 93.00 85 PRO A CA 1
ATOM 678 C C . PRO A 1 85 ? 1.054 -9.592 -21.377 1.00 93.00 85 PRO A C 1
ATOM 680 O O . PRO A 1 85 ? 1.602 -8.609 -20.875 1.00 93.00 85 PRO A O 1
ATOM 683 N N . PRO A 1 86 ? 1.702 -10.468 -22.170 1.00 95.31 86 PRO A N 1
ATOM 684 C CA . PRO A 1 86 ? 3.106 -10.314 -22.519 1.00 95.31 86 PRO A CA 1
ATOM 685 C C . PRO A 1 86 ? 3.315 -9.149 -23.492 1.00 95.31 86 PRO A C 1
ATOM 687 O O . PRO A 1 86 ? 2.443 -8.833 -24.306 1.00 95.31 86 PRO A O 1
ATOM 690 N N . VAL A 1 87 ? 4.499 -8.547 -23.434 1.00 94.56 87 VAL A N 1
ATOM 691 C CA . VAL A 1 87 ? 4.947 -7.485 -24.339 1.00 94.56 87 VAL A CA 1
ATOM 692 C C . VAL A 1 87 ? 6.039 -8.048 -25.253 1.00 94.56 87 VAL A C 1
ATOM 694 O O . VAL A 1 87 ? 7.046 -8.549 -24.746 1.00 94.56 87 VAL A O 1
ATOM 697 N N . PRO A 1 88 ? 5.900 -7.964 -26.589 1.00 95.31 88 PRO A N 1
ATOM 698 C CA . PRO A 1 88 ? 6.962 -8.362 -27.508 1.00 95.31 88 PRO A CA 1
ATOM 699 C C . PRO A 1 88 ? 8.245 -7.546 -27.305 1.00 95.31 88 PRO A C 1
ATOM 701 O O . PRO A 1 88 ? 8.188 -6.330 -27.121 1.00 95.31 88 PRO A O 1
ATOM 704 N N . GLU A 1 89 ? 9.407 -8.190 -27.415 1.00 94.25 89 GLU A N 1
ATOM 705 C CA . GLU A 1 89 ? 10.713 -7.558 -27.169 1.00 94.25 89 GLU A CA 1
ATOM 706 C C . GLU A 1 89 ? 10.962 -6.338 -28.060 1.00 94.25 89 GLU A C 1
ATOM 708 O O . GLU A 1 89 ? 11.277 -5.262 -27.560 1.00 94.25 89 GLU A O 1
ATOM 713 N N . HIS A 1 90 ? 10.695 -6.451 -29.364 1.00 92.81 90 HIS A N 1
ATOM 714 C CA . HIS A 1 90 ? 10.815 -5.324 -30.294 1.00 92.81 90 HIS A CA 1
ATOM 715 C C . HIS A 1 90 ? 9.938 -4.123 -29.893 1.00 92.81 90 HIS A C 1
ATOM 717 O O . HIS A 1 90 ? 10.332 -2.977 -30.088 1.00 92.81 90 HIS A O 1
ATOM 723 N N . SER A 1 91 ? 8.754 -4.362 -29.313 1.00 92.19 91 SER A N 1
ATOM 724 C CA . SER A 1 91 ? 7.862 -3.294 -28.852 1.00 92.19 91 SER A CA 1
ATOM 725 C C . SER A 1 91 ? 8.443 -2.598 -27.621 1.00 92.19 91 SER A C 1
ATOM 727 O O . SER A 1 91 ? 8.479 -1.368 -27.575 1.00 92.19 91 SER A O 1
ATOM 729 N N . SER A 1 92 ? 8.970 -3.374 -26.669 1.00 92.38 92 SER A N 1
ATOM 730 C CA . SER A 1 92 ? 9.682 -2.848 -25.499 1.00 92.38 92 SER A CA 1
ATOM 731 C C . SER A 1 92 ? 10.928 -2.046 -25.897 1.00 92.38 92 SER A C 1
ATOM 733 O O . SER A 1 92 ? 11.136 -0.938 -25.394 1.00 92.38 92 SER A O 1
ATOM 735 N N . ASN A 1 93 ? 11.718 -2.546 -26.851 1.00 90.06 93 ASN A N 1
ATOM 736 C CA . ASN A 1 93 ? 12.908 -1.860 -27.367 1.00 90.06 93 ASN A CA 1
ATOM 737 C C . ASN A 1 93 ? 12.556 -0.532 -28.056 1.00 90.06 93 ASN A C 1
ATOM 739 O O . ASN A 1 93 ? 13.314 0.427 -27.962 1.00 90.06 93 ASN A O 1
ATOM 743 N N . ASN A 1 94 ? 11.360 -0.434 -28.643 1.00 89.44 94 ASN A N 1
ATOM 744 C CA . ASN A 1 94 ? 10.808 0.806 -29.197 1.00 89.44 94 ASN A CA 1
ATOM 745 C C . ASN A 1 94 ? 10.160 1.726 -28.137 1.00 89.44 94 ASN A C 1
ATOM 747 O O . ASN A 1 94 ? 9.424 2.649 -28.482 1.00 89.44 94 ASN A O 1
ATOM 751 N N . GLY A 1 95 ? 10.395 1.478 -26.845 1.00 89.81 95 GLY A N 1
ATOM 752 C CA . GLY A 1 95 ? 9.931 2.333 -25.749 1.00 89.81 95 GLY A CA 1
ATOM 753 C C . GLY A 1 95 ? 8.521 2.028 -25.234 1.00 89.81 95 GLY A C 1
ATOM 754 O O . GLY A 1 95 ? 8.007 2.781 -24.398 1.00 89.81 95 GLY A O 1
ATOM 755 N N . HIS A 1 96 ? 7.878 0.942 -25.682 1.00 91.88 96 HIS A N 1
ATOM 756 C CA . HIS A 1 96 ? 6.636 0.489 -25.055 1.00 91.88 96 HIS A CA 1
ATOM 757 C C . HIS A 1 96 ? 6.897 0.074 -23.605 1.00 91.88 96 HIS A C 1
ATOM 759 O O . HIS A 1 96 ? 7.891 -0.585 -23.303 1.00 91.88 96 HIS A O 1
ATOM 765 N N . ARG A 1 97 ? 5.993 0.472 -22.709 1.00 94.56 97 ARG A N 1
ATOM 766 C CA . ARG A 1 97 ? 6.063 0.177 -21.275 1.00 94.56 97 ARG A CA 1
ATOM 767 C C . ARG A 1 97 ? 4.662 -0.113 -20.764 1.00 94.56 97 ARG A C 1
ATOM 769 O O . ARG A 1 97 ? 3.872 0.824 -20.608 1.00 94.56 97 ARG A O 1
ATOM 776 N N . LYS A 1 98 ? 4.343 -1.380 -20.491 1.00 94.56 98 LYS A N 1
ATOM 777 C CA . LYS A 1 98 ? 3.009 -1.858 -20.070 1.00 94.56 98 LYS A CA 1
ATOM 778 C C . LYS A 1 98 ? 2.357 -0.959 -19.017 1.00 94.56 98 LYS A C 1
ATOM 780 O O . LYS A 1 98 ? 1.194 -0.572 -19.142 1.00 94.56 98 LYS A O 1
ATOM 785 N N . TYR A 1 99 ? 3.118 -0.567 -17.998 1.00 95.75 99 TYR A N 1
ATOM 786 C CA . TYR A 1 99 ? 2.622 0.194 -16.852 1.00 95.75 99 TYR A CA 1
ATOM 787 C C . TYR A 1 99 ? 2.438 1.687 -17.115 1.00 95.75 99 TYR A C 1
ATOM 789 O O . TYR A 1 99 ? 1.848 2.379 -16.286 1.00 95.75 99 TYR A O 1
ATOM 797 N N . LEU A 1 100 ? 2.840 2.197 -18.277 1.00 95.38 100 LEU A N 1
ATOM 798 C CA . LEU A 1 100 ? 2.657 3.600 -18.656 1.00 95.38 100 LEU A CA 1
ATOM 799 C C . LEU A 1 100 ? 1.420 3.814 -19.539 1.00 95.38 100 LEU A C 1
ATOM 801 O O . LEU A 1 100 ? 1.038 4.956 -19.788 1.00 95.38 100 LEU A O 1
ATOM 805 N N . HIS A 1 101 ? 0.729 2.739 -19.930 1.00 92.38 101 HIS A N 1
ATOM 806 C CA . HIS A 1 101 ? -0.530 2.783 -20.676 1.00 92.38 101 HIS A CA 1
ATOM 807 C C . HIS A 1 101 ? -1.750 2.588 -19.773 1.00 92.38 101 HIS A C 1
ATOM 809 O O . HIS A 1 101 ? -1.729 1.828 -18.803 1.00 92.38 101 HIS A O 1
ATOM 815 N N . THR A 1 102 ? -2.853 3.266 -20.089 1.00 86.06 102 THR A N 1
ATOM 816 C CA . THR A 1 102 ? -4.126 3.045 -19.381 1.00 86.06 102 THR A CA 1
ATOM 817 C C . THR A 1 102 ? -4.901 1.893 -20.010 1.00 86.06 102 THR A C 1
ATOM 819 O O . THR A 1 102 ? -4.792 1.648 -21.206 1.00 86.06 102 THR A O 1
ATOM 822 N N . THR A 1 103 ? -5.743 1.218 -19.226 1.00 72.75 103 THR A N 1
ATOM 823 C CA . THR A 1 103 ? -6.600 0.125 -19.722 1.00 72.75 103 THR A CA 1
ATOM 824 C C . THR A 1 103 ? -7.518 0.560 -20.864 1.00 72.75 103 THR A C 1
ATOM 826 O O . THR A 1 103 ? -7.835 -0.241 -21.734 1.00 72.75 103 THR A O 1
ATOM 829 N N . ASN A 1 104 ? -7.915 1.836 -20.882 1.00 68.12 104 ASN A N 1
ATOM 830 C CA . ASN A 1 104 ? -8.832 2.392 -21.878 1.00 68.12 104 ASN A CA 1
ATOM 831 C C . ASN A 1 104 ? -8.106 2.954 -23.112 1.00 68.12 104 ASN A C 1
ATOM 833 O O . ASN A 1 104 ? -8.753 3.312 -24.091 1.00 68.12 104 ASN A O 1
ATOM 837 N N . SER A 1 105 ? -6.774 3.046 -23.073 1.00 69.62 105 SER A N 1
ATOM 838 C CA . SER A 1 105 ? -5.952 3.474 -24.200 1.00 69.62 105 SER A CA 1
ATOM 839 C C . SER A 1 105 ? -4.650 2.682 -24.217 1.00 69.62 105 SER A C 1
ATOM 841 O O . SER A 1 105 ? -3.621 3.106 -23.690 1.00 69.62 105 SER A O 1
ATOM 843 N N . THR A 1 106 ? -4.690 1.520 -24.865 1.00 66.12 106 THR A N 1
ATOM 844 C CA . THR A 1 106 ? -3.474 0.782 -25.235 1.00 66.12 106 THR A CA 1
ATOM 845 C C . THR A 1 106 ? -2.681 1.519 -26.314 1.00 66.12 106 THR A C 1
ATOM 847 O O . THR A 1 106 ? -1.488 1.285 -26.472 1.00 66.12 106 THR A O 1
ATOM 850 N N . LYS A 1 107 ? -3.328 2.449 -27.030 1.00 71.62 107 LYS A N 1
ATOM 851 C CA . LYS A 1 107 ? -2.734 3.205 -28.136 1.00 71.62 107 LYS A CA 1
ATOM 852 C C . LYS A 1 107 ? -1.930 4.424 -27.687 1.00 71.62 107 LYS A C 1
ATOM 854 O O . LYS A 1 107 ? -1.031 4.828 -28.413 1.00 71.62 107 LYS A O 1
ATOM 859 N N . SER A 1 108 ? -2.226 5.011 -26.523 1.00 83.69 108 SER A N 1
ATOM 860 C CA . SER A 1 108 ? -1.507 6.195 -26.035 1.00 83.69 108 SER A CA 1
ATOM 861 C C . SER A 1 108 ? -0.950 6.018 -24.625 1.00 83.69 108 SER A C 1
ATOM 863 O O . SER A 1 108 ? -1.619 5.535 -23.708 1.00 83.69 108 SER A O 1
ATOM 865 N N . ARG A 1 109 ? 0.313 6.420 -24.467 1.00 91.44 109 ARG A N 1
ATOM 866 C CA . ARG A 1 109 ? 1.012 6.509 -23.183 1.00 91.44 109 ARG A CA 1
ATOM 867 C C . ARG A 1 109 ? 0.352 7.594 -22.328 1.00 91.44 109 ARG A C 1
ATOM 869 O O . ARG A 1 109 ? -0.008 8.660 -22.822 1.00 91.44 109 ARG A O 1
ATOM 876 N N . SER A 1 110 ? 0.179 7.330 -21.039 1.00 93.31 110 SER A N 1
ATOM 877 C CA . SER A 1 110 ? -0.361 8.304 -20.091 1.00 93.31 110 SER A CA 1
ATOM 878 C C . SER A 1 110 ? 0.716 9.299 -19.678 1.00 93.31 110 SER A C 1
ATOM 880 O O . SER A 1 110 ? 1.679 8.887 -19.045 1.00 93.31 110 SER A O 1
ATOM 882 N N . ALA A 1 111 ? 0.503 10.599 -19.893 1.00 92.31 111 ALA A N 1
ATOM 883 C CA . ALA A 1 111 ? 1.424 11.644 -19.421 1.00 92.31 111 ALA A CA 1
ATOM 884 C C . ALA A 1 111 ? 1.591 11.656 -17.885 1.00 92.31 111 ALA A C 1
ATOM 886 O O . ALA A 1 111 ? 2.690 11.797 -17.368 1.00 92.31 111 ALA A O 1
ATOM 887 N N . LYS A 1 112 ? 0.510 11.390 -17.137 1.00 94.38 112 LYS A N 1
ATOM 888 C CA . LYS A 1 112 ? 0.513 11.452 -15.660 1.00 94.38 112 LYS A CA 1
ATOM 889 C C . LYS A 1 112 ? 1.273 10.316 -14.968 1.00 94.38 112 LYS A C 1
ATOM 891 O O . LYS A 1 112 ? 1.621 10.433 -13.795 1.00 94.38 112 LYS A O 1
ATOM 896 N N . ARG A 1 113 ? 1.450 9.172 -15.642 1.00 95.69 113 ARG A N 1
ATOM 897 C CA . ARG A 1 113 ? 2.025 7.975 -15.006 1.00 95.69 113 ARG A CA 1
ATOM 898 C C . ARG A 1 113 ? 3.540 8.104 -14.813 1.00 95.69 113 ARG A C 1
ATOM 900 O O . ARG A 1 113 ? 3.966 7.909 -13.679 1.00 95.69 113 ARG A O 1
ATOM 907 N N . PRO A 1 114 ? 4.327 8.501 -15.835 1.00 95.94 114 PRO A N 1
ATOM 908 C CA . PRO A 1 114 ? 5.737 8.838 -15.657 1.00 95.94 114 PRO A CA 1
ATOM 909 C C . PRO A 1 114 ? 5.959 9.878 -14.558 1.00 95.94 114 PRO A C 1
ATOM 911 O O . PRO A 1 114 ? 6.741 9.628 -13.653 1.00 95.94 114 PRO A O 1
ATOM 914 N N . GLU A 1 115 ? 5.207 10.986 -14.552 1.00 96.38 115 GLU A N 1
ATOM 915 C CA . GLU A 1 115 ? 5.326 12.030 -13.516 1.00 96.38 115 GLU A CA 1
ATOM 916 C C . GLU A 1 115 ? 5.137 11.480 -12.094 1.00 96.38 115 GLU A C 1
ATOM 918 O O . GLU A 1 115 ? 5.872 11.822 -11.167 1.00 96.38 115 GLU A O 1
ATOM 923 N N . THR A 1 116 ? 4.144 10.607 -11.912 1.00 97.44 116 THR A N 1
ATOM 924 C CA . THR A 1 116 ? 3.866 9.997 -10.609 1.00 97.44 116 THR A CA 1
ATOM 925 C C . THR A 1 116 ? 4.956 8.999 -10.213 1.00 97.44 116 THR A C 1
ATOM 927 O O . THR A 1 116 ? 5.343 8.961 -9.049 1.00 97.44 116 THR A O 1
ATOM 930 N N . LEU A 1 117 ? 5.466 8.206 -11.160 1.00 97.81 117 LEU A N 1
ATOM 931 C CA . LEU A 1 117 ? 6.538 7.245 -10.899 1.00 97.81 117 LEU A CA 1
ATOM 932 C C . LEU A 1 117 ? 7.880 7.939 -10.633 1.00 97.81 117 LEU A C 1
ATOM 934 O O . LEU A 1 117 ? 8.600 7.514 -9.741 1.00 97.81 117 LEU A O 1
ATOM 938 N N . HIS A 1 118 ? 8.187 9.053 -11.303 1.00 97.75 118 HIS A N 1
ATOM 939 C CA . HIS A 1 118 ? 9.343 9.881 -10.950 1.00 97.75 118 HIS A CA 1
ATOM 940 C C . HIS A 1 118 ? 9.234 10.419 -9.522 1.00 97.75 118 HIS A C 1
ATOM 942 O O . HIS A 1 118 ? 10.204 10.361 -8.773 1.00 97.75 118 HIS A O 1
ATOM 948 N N . ARG A 1 119 ? 8.046 10.884 -9.111 1.00 97.81 119 ARG A N 1
ATOM 949 C CA . ARG A 1 119 ? 7.812 11.305 -7.722 1.00 97.81 119 ARG A CA 1
ATOM 950 C C . ARG A 1 119 ? 8.016 10.158 -6.736 1.00 97.81 119 ARG A C 1
ATOM 952 O O . ARG A 1 119 ? 8.671 10.353 -5.722 1.00 97.81 119 ARG A O 1
ATOM 959 N N . PHE A 1 120 ? 7.502 8.971 -7.058 1.00 98.12 120 PHE A N 1
ATOM 960 C CA . PHE A 1 120 ? 7.752 7.758 -6.278 1.00 98.12 120 PHE A CA 1
ATOM 961 C C . PHE A 1 120 ? 9.247 7.492 -6.119 1.00 98.12 120 PHE A C 1
ATOM 963 O O . PHE A 1 120 ? 9.709 7.290 -5.000 1.00 98.12 120 PHE A O 1
ATOM 970 N N . CYS A 1 121 ? 10.008 7.549 -7.211 1.00 98.25 121 CYS A N 1
ATOM 971 C CA . CYS A 1 121 ? 11.439 7.298 -7.173 1.00 98.25 121 CYS A CA 1
ATOM 972 C C . CYS A 1 121 ? 12.192 8.317 -6.313 1.00 98.25 121 CYS A C 1
ATOM 974 O O . CYS A 1 121 ? 12.998 7.924 -5.466 1.00 98.25 121 CYS A O 1
ATOM 976 N N . ASN A 1 122 ? 11.900 9.605 -6.512 1.00 98.38 122 ASN A N 1
ATOM 977 C CA . ASN A 1 122 ? 12.524 10.705 -5.781 1.00 98.38 122 ASN A CA 1
ATOM 9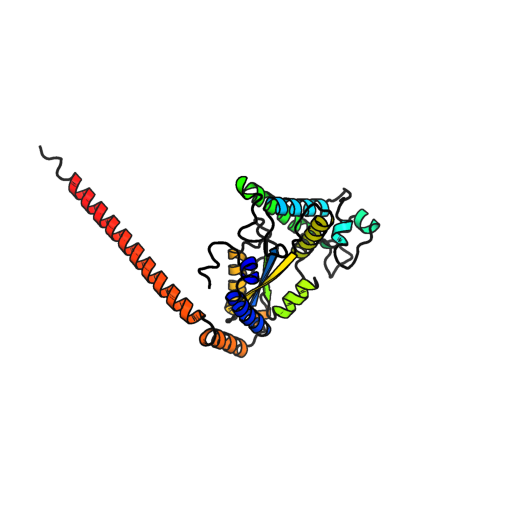78 C C . ASN A 1 122 ? 12.254 10.595 -4.280 1.00 98.38 122 ASN A C 1
ATOM 980 O O . ASN A 1 122 ? 13.186 10.656 -3.482 1.00 98.38 122 ASN A O 1
ATOM 984 N N . ASP A 1 123 ? 11.002 10.369 -3.891 1.00 98.19 123 ASP A N 1
ATOM 985 C CA . ASP A 1 123 ? 10.635 10.349 -2.479 1.00 98.19 123 ASP A CA 1
ATOM 986 C C . ASP A 1 123 ? 11.061 9.040 -1.792 1.00 98.19 123 ASP A C 1
ATOM 988 O O . ASP A 1 123 ? 11.411 9.054 -0.614 1.00 98.19 123 ASP A O 1
ATOM 992 N N . ALA A 1 124 ? 11.115 7.912 -2.512 1.00 97.94 124 ALA A N 1
ATOM 993 C CA . ALA A 1 124 ? 11.728 6.681 -2.005 1.00 97.94 124 ALA A CA 1
ATOM 994 C C . ALA A 1 124 ? 13.237 6.859 -1.762 1.00 97.94 124 ALA A C 1
ATOM 996 O O . ALA A 1 124 ? 13.760 6.388 -0.751 1.00 97.94 124 ALA A O 1
ATOM 997 N N . HIS A 1 125 ? 13.932 7.569 -2.658 1.00 98.38 125 HIS A N 1
ATOM 998 C CA . HIS A 1 125 ? 15.340 7.911 -2.476 1.00 98.38 125 HIS A CA 1
ATOM 999 C C . HIS A 1 125 ? 15.541 8.862 -1.290 1.00 98.38 125 HIS A C 1
ATOM 1001 O O . HIS A 1 125 ? 16.406 8.616 -0.452 1.00 98.38 125 HIS A O 1
ATOM 1007 N N . GLN A 1 126 ? 14.702 9.894 -1.165 1.00 98.38 126 GLN A N 1
ATOM 1008 C CA . GLN A 1 126 ? 14.752 10.813 -0.030 1.00 98.38 126 GLN A CA 1
ATOM 1009 C C . GLN A 1 126 ? 14.519 10.079 1.294 1.00 98.38 126 GLN A C 1
ATOM 1011 O O . GLN A 1 126 ? 15.302 10.235 2.224 1.00 98.38 126 GLN A O 1
ATOM 1016 N N . ARG A 1 127 ? 13.523 9.186 1.358 1.00 97.62 127 ARG A N 1
ATOM 1017 C CA . ARG A 1 127 ? 13.278 8.346 2.539 1.00 97.62 127 ARG A CA 1
ATOM 1018 C C . ARG A 1 127 ? 14.499 7.498 2.908 1.00 97.62 127 ARG A C 1
ATOM 1020 O O . ARG A 1 127 ? 14.782 7.322 4.091 1.00 97.62 127 ARG A O 1
ATOM 1027 N N . TRP A 1 128 ? 15.232 6.974 1.925 1.00 98.38 128 TRP A N 1
ATOM 1028 C CA . TRP A 1 128 ? 16.480 6.245 2.173 1.00 98.38 128 TRP A CA 1
ATOM 1029 C C . TRP A 1 128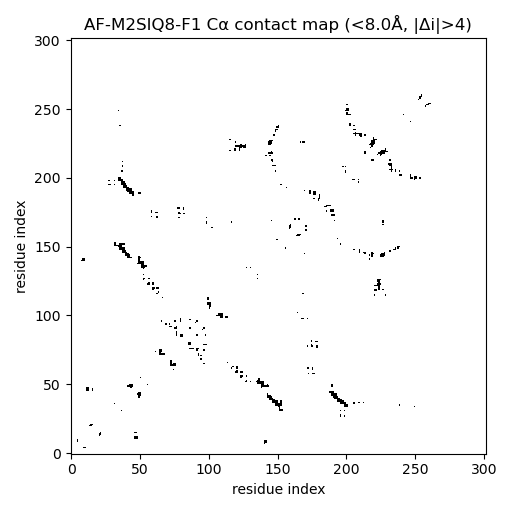 ? 17.592 7.154 2.719 1.00 98.38 128 TRP A C 1
ATOM 1031 O O . TRP A 1 128 ? 18.296 6.759 3.651 1.00 98.38 128 TRP A O 1
ATOM 1041 N N . LEU A 1 129 ? 17.730 8.375 2.187 1.00 98.31 129 LEU A N 1
ATOM 1042 C CA . LEU A 1 129 ? 18.683 9.372 2.689 1.00 98.31 129 LEU A CA 1
ATOM 1043 C C . LEU A 1 129 ? 18.386 9.748 4.143 1.00 98.31 129 LEU A C 1
ATOM 1045 O O . LEU A 1 129 ? 19.305 9.740 4.961 1.00 98.31 129 LEU A O 1
ATOM 1049 N N . ASP A 1 130 ? 17.112 9.984 4.458 1.00 97.44 130 ASP A N 1
ATOM 1050 C CA . ASP A 1 130 ? 16.628 10.346 5.794 1.00 97.44 130 ASP A CA 1
ATOM 1051 C C . ASP A 1 130 ? 16.714 9.177 6.792 1.00 97.44 130 ASP A C 1
ATOM 1053 O O . ASP A 1 130 ? 16.680 9.379 8.006 1.00 97.44 130 ASP A O 1
ATOM 1057 N N . THR A 1 131 ? 16.839 7.938 6.301 1.00 97.69 131 THR A N 1
ATOM 1058 C CA . THR A 1 131 ? 16.993 6.759 7.156 1.00 97.69 131 THR A CA 1
ATOM 1059 C C . THR A 1 131 ? 18.425 6.674 7.701 1.00 97.69 131 THR A C 1
ATOM 1061 O O . THR A 1 131 ? 19.373 6.623 6.902 1.00 97.69 131 THR A O 1
ATOM 1064 N N . PRO A 1 132 ? 18.614 6.578 9.037 1.00 98.12 132 PRO A N 1
ATOM 1065 C CA . PRO A 1 132 ? 19.929 6.383 9.641 1.00 98.12 132 PRO A CA 1
ATOM 1066 C C . PRO A 1 132 ? 20.662 5.189 9.031 1.00 98.12 132 PRO A C 1
ATOM 1068 O O . PRO A 1 132 ? 20.066 4.131 8.837 1.00 98.12 132 PRO A O 1
ATOM 1071 N N . THR A 1 133 ? 21.964 5.327 8.773 1.00 98.25 133 THR A N 1
ATOM 1072 C CA . THR A 1 133 ? 22.762 4.292 8.093 1.00 98.25 133 THR A CA 1
ATOM 1073 C C . THR A 1 133 ? 22.655 2.920 8.764 1.00 98.25 133 THR A C 1
ATOM 1075 O O . THR A 1 133 ? 22.549 1.917 8.069 1.00 98.25 133 THR A O 1
ATOM 1078 N N . SER A 1 134 ? 22.596 2.873 10.099 1.00 98.06 134 SER A N 1
ATOM 1079 C CA . SER A 1 134 ? 22.443 1.634 10.878 1.00 98.06 134 SER A CA 1
ATOM 1080 C C . SER A 1 134 ? 21.111 0.906 10.667 1.00 98.06 134 SER A C 1
ATOM 1082 O O . SER A 1 134 ? 20.995 -0.255 11.045 1.00 98.06 134 SER A O 1
ATOM 1084 N N . LEU A 1 135 ? 20.107 1.569 10.089 1.00 98.00 135 LEU A N 1
ATOM 1085 C CA . LEU A 1 135 ? 18.773 1.019 9.846 1.00 98.00 135 LEU A CA 1
ATOM 1086 C C . LEU A 1 135 ? 18.500 0.739 8.362 1.00 98.00 135 LEU A C 1
ATOM 1088 O O . LEU A 1 135 ? 17.435 0.222 8.039 1.00 98.00 135 LEU A O 1
ATOM 1092 N N . ARG A 1 136 ? 19.427 1.058 7.448 1.00 98.19 136 ARG A N 1
ATOM 1093 C CA . ARG A 1 136 ? 19.195 0.930 5.995 1.00 98.19 136 ARG A CA 1
ATOM 1094 C C . ARG A 1 136 ? 19.030 -0.511 5.519 1.00 98.19 136 ARG A C 1
ATOM 1096 O O . ARG A 1 136 ? 18.319 -0.745 4.545 1.00 98.19 136 ARG A O 1
ATOM 1103 N N . ASP A 1 137 ? 19.617 -1.453 6.246 1.00 98.38 137 ASP A N 1
ATOM 1104 C CA . ASP A 1 137 ? 19.523 -2.890 5.972 1.00 98.38 137 ASP A CA 1
ATOM 1105 C C . ASP A 1 137 ? 18.651 -3.628 7.000 1.00 98.38 137 ASP A C 1
ATOM 1107 O O . ASP A 1 137 ? 18.613 -4.856 7.035 1.00 98.38 137 ASP A O 1
ATOM 1111 N N . THR A 1 138 ? 17.901 -2.878 7.808 1.00 97.25 138 THR A N 1
ATOM 1112 C CA . THR A 1 138 ? 16.878 -3.413 8.708 1.00 97.25 138 THR A CA 1
ATOM 1113 C C . THR A 1 138 ? 15.515 -3.298 8.024 1.00 97.25 138 THR A C 1
ATOM 1115 O O . THR A 1 138 ? 15.226 -2.250 7.441 1.00 97.25 138 THR A O 1
ATOM 1118 N N . PRO A 1 139 ? 14.654 -4.334 8.066 1.00 97.31 139 PRO A N 1
ATOM 1119 C CA . PRO A 1 139 ? 13.301 -4.245 7.524 1.00 97.31 139 PRO A CA 1
ATOM 1120 C C . PRO A 1 139 ? 12.548 -3.027 8.061 1.00 97.31 139 PRO A C 1
ATOM 1122 O O . PRO A 1 139 ? 12.698 -2.656 9.229 1.00 97.31 139 PRO A O 1
ATOM 1125 N N . PHE A 1 140 ? 11.723 -2.398 7.221 1.00 95.06 140 PHE A N 1
ATOM 1126 C CA . PHE A 1 140 ? 10.896 -1.287 7.686 1.00 95.06 140 PHE A CA 1
ATOM 1127 C C . PHE A 1 140 ? 10.010 -1.694 8.871 1.00 95.06 140 PHE A C 1
ATOM 1129 O O . PHE A 1 140 ? 9.419 -2.765 8.881 1.00 95.06 140 PHE A O 1
ATOM 1136 N N . ILE A 1 141 ? 9.825 -0.792 9.837 1.00 91.50 141 ILE A N 1
ATOM 1137 C CA . ILE A 1 141 ? 8.838 -1.008 10.909 1.00 91.50 141 ILE A CA 1
ATOM 1138 C C . ILE A 1 141 ? 7.414 -0.992 10.331 1.00 91.50 141 ILE A C 1
ATOM 1140 O O . ILE A 1 141 ? 6.569 -1.783 10.728 1.00 91.50 141 ILE A O 1
ATOM 1144 N N . CYS A 1 142 ? 7.149 -0.099 9.372 1.00 91.12 142 CYS A N 1
ATOM 1145 C CA . CYS A 1 142 ? 5.893 -0.054 8.629 1.00 91.12 142 CYS A CA 1
ATOM 1146 C C . CYS A 1 142 ? 6.174 -0.354 7.149 1.00 91.12 142 CYS A C 1
ATOM 1148 O O . CYS A 1 142 ? 6.863 0.452 6.504 1.00 91.12 142 CYS A O 1
ATOM 1150 N N . PRO A 1 143 ? 5.667 -1.476 6.603 1.00 94.88 143 PRO A N 1
ATOM 1151 C CA . PRO A 1 143 ? 5.855 -1.820 5.199 1.00 94.88 143 PRO A CA 1
ATOM 1152 C C . PRO A 1 143 ? 5.357 -0.705 4.269 1.00 94.88 143 PRO A C 1
ATOM 1154 O O . PRO A 1 143 ? 4.339 -0.075 4.577 1.00 94.88 143 PRO A O 1
ATOM 1157 N N . PRO A 1 144 ? 6.007 -0.482 3.110 1.00 97.62 144 PRO A N 1
ATOM 1158 C CA . PRO A 1 144 ? 5.408 0.293 2.034 1.00 97.62 144 PRO A CA 1
ATOM 1159 C C . PRO A 1 144 ? 4.042 -0.288 1.669 1.00 97.62 144 PRO A C 1
ATOM 1161 O O . PRO A 1 144 ? 3.914 -1.503 1.500 1.00 97.62 144 PRO A O 1
ATOM 1164 N N . ALA A 1 145 ? 3.023 0.563 1.574 1.00 97.19 145 ALA A N 1
ATOM 1165 C CA . ALA A 1 145 ? 1.649 0.087 1.476 1.00 97.19 145 ALA A CA 1
ATOM 1166 C C . ALA A 1 145 ? 0.751 0.921 0.552 1.00 97.19 145 ALA A C 1
ATOM 1168 O O . ALA A 1 145 ? 1.110 1.998 0.085 1.00 97.19 145 ALA A O 1
ATOM 1169 N N . GLU A 1 146 ? -0.439 0.403 0.275 1.00 97.31 146 GLU A N 1
ATOM 1170 C CA . GLU A 1 146 ? -1.572 1.076 -0.368 1.00 97.31 146 GLU A CA 1
ATOM 1171 C C . GLU A 1 146 ? -2.766 0.957 0.582 1.00 97.31 146 GLU A C 1
ATOM 1173 O O . GLU A 1 146 ? -2.914 -0.066 1.247 1.00 97.31 146 GLU A O 1
ATOM 1178 N N . VAL A 1 147 ? -3.592 1.996 0.688 1.00 97.38 147 VAL A N 1
ATOM 1179 C CA . VAL A 1 147 ? -4.839 1.958 1.472 1.00 97.38 147 VAL A CA 1
ATOM 1180 C C . VAL A 1 147 ? -5.978 2.430 0.596 1.00 97.38 147 VAL A C 1
ATOM 1182 O O . VAL A 1 147 ? -5.886 3.494 -0.021 1.00 97.38 147 VAL A O 1
ATOM 1185 N N . GLY A 1 148 ? -7.084 1.694 0.629 1.00 96.56 148 GLY A N 1
ATOM 1186 C CA . GLY A 1 148 ? -8.272 2.035 -0.131 1.00 96.56 148 GLY A CA 1
ATOM 1187 C C . GLY A 1 148 ? -9.570 1.724 0.598 1.00 96.56 148 GLY A C 1
ATOM 1188 O O . GLY A 1 148 ? -9.659 0.871 1.483 1.00 96.56 148 GLY A O 1
ATOM 1189 N N . TYR A 1 149 ? -10.619 2.425 0.192 1.00 97.50 149 TYR A N 1
ATOM 1190 C CA . TYR A 1 149 ? -11.994 2.113 0.555 1.00 97.50 149 TYR A CA 1
ATOM 1191 C C . TYR A 1 149 ? -12.649 1.145 -0.445 1.00 97.50 149 TYR A C 1
ATOM 1193 O O . TYR A 1 149 ? -12.477 1.257 -1.660 1.00 97.50 149 TYR A O 1
ATOM 1201 N N . SER A 1 150 ? -13.498 0.240 0.052 1.00 96.62 150 SER A N 1
ATOM 1202 C CA . SER A 1 150 ? -14.419 -0.526 -0.790 1.00 96.62 150 SER A CA 1
ATOM 1203 C C . SER A 1 150 ? -15.776 -0.752 -0.123 1.00 96.62 150 SER A C 1
ATOM 1205 O O . SER A 1 150 ? -15.872 -0.988 1.080 1.00 96.62 150 SER A O 1
ATOM 1207 N N . ARG A 1 151 ? -16.848 -0.752 -0.929 1.00 96.00 151 ARG A N 1
ATOM 1208 C CA . ARG A 1 151 ? -18.167 -1.257 -0.501 1.00 96.00 151 ARG A CA 1
ATOM 1209 C C . ARG A 1 151 ? -18.158 -2.781 -0.330 1.00 96.00 151 ARG A C 1
ATOM 1211 O O . ARG A 1 151 ? -18.818 -3.286 0.565 1.00 96.00 151 ARG A O 1
ATOM 1218 N N . HIS A 1 152 ? -17.432 -3.480 -1.200 1.00 94.75 152 HIS A N 1
ATOM 1219 C CA . HIS A 1 152 ? -17.315 -4.938 -1.226 1.00 94.75 152 HIS A CA 1
ATOM 1220 C C . HIS A 1 152 ? -15.829 -5.283 -1.273 1.00 94.75 152 HIS A C 1
ATOM 1222 O O . HIS A 1 152 ? -15.243 -5.434 -2.352 1.00 94.75 152 HIS A O 1
ATOM 1228 N N . SER A 1 153 ? -15.176 -5.297 -0.114 1.00 93.69 153 SER A N 1
ATOM 1229 C CA . SER A 1 153 ? -13.720 -5.452 -0.041 1.00 93.69 153 SER A CA 1
ATOM 1230 C C . SER A 1 153 ? -13.259 -6.790 -0.590 1.00 93.69 153 SER A C 1
ATOM 1232 O O . SER A 1 153 ? -12.369 -6.787 -1.423 1.00 93.69 153 SER A O 1
ATOM 1234 N N . HIS A 1 154 ? -13.920 -7.904 -0.277 1.00 92.31 154 HIS A N 1
ATOM 1235 C CA . HIS A 1 154 ? -13.597 -9.217 -0.857 1.00 92.31 154 HIS A CA 1
ATOM 1236 C C . HIS A 1 154 ? -13.519 -9.203 -2.403 1.00 92.31 154 HIS A C 1
ATOM 1238 O O . HIS A 1 154 ? -12.533 -9.658 -2.987 1.00 92.31 154 HIS A O 1
ATOM 1244 N N . CYS A 1 155 ? -14.504 -8.598 -3.081 1.00 94.69 155 CYS A N 1
ATOM 1245 C CA . CYS A 1 155 ? -14.489 -8.416 -4.535 1.00 94.69 155 CYS A CA 1
ATOM 1246 C C . CYS A 1 155 ? -13.325 -7.531 -4.988 1.00 94.69 155 CYS A C 1
ATOM 1248 O O . CYS A 1 155 ? -12.635 -7.860 -5.953 1.00 94.69 155 CYS A O 1
ATOM 1250 N N . ARG A 1 156 ? -13.097 -6.412 -4.292 1.00 95.00 156 ARG A N 1
ATOM 1251 C CA . ARG A 1 156 ? -12.028 -5.463 -4.619 1.00 95.00 156 ARG A CA 1
ATOM 1252 C C . ARG A 1 156 ? -10.638 -6.079 -4.449 1.00 95.00 156 ARG A C 1
ATOM 1254 O O . ARG A 1 156 ? -9.783 -5.906 -5.311 1.00 95.00 156 ARG A O 1
ATOM 1261 N N . LEU A 1 157 ? -10.438 -6.853 -3.391 1.00 93.38 157 LEU A N 1
ATOM 1262 C CA . LEU A 1 157 ? -9.208 -7.582 -3.107 1.00 93.38 157 LEU A CA 1
ATOM 1263 C C . LEU A 1 157 ? -8.952 -8.655 -4.166 1.00 93.38 157 LEU A C 1
ATOM 1265 O O . LEU A 1 157 ? -7.844 -8.759 -4.687 1.00 93.38 157 LEU A O 1
ATOM 1269 N N . ARG A 1 158 ? -9.988 -9.397 -4.576 1.00 93.75 158 ARG A N 1
ATOM 1270 C CA . ARG A 1 158 ? -9.884 -10.334 -5.703 1.00 93.75 158 ARG A CA 1
ATOM 1271 C C . ARG A 1 158 ? -9.509 -9.620 -7.005 1.00 93.75 158 ARG A C 1
ATOM 1273 O O . ARG A 1 158 ? -8.655 -10.112 -7.734 1.00 93.75 158 ARG A O 1
ATOM 1280 N N . GLN A 1 159 ? -10.107 -8.463 -7.293 1.00 93.75 159 GLN A N 1
ATOM 1281 C CA . GLN A 1 159 ? -9.744 -7.653 -8.462 1.00 93.75 159 GLN A CA 1
ATOM 1282 C C . GLN A 1 159 ? -8.275 -7.219 -8.421 1.00 93.75 159 GLN A C 1
ATOM 1284 O O . GLN A 1 159 ? -7.602 -7.311 -9.444 1.00 93.75 159 GLN A O 1
ATOM 1289 N N . HIS A 1 160 ? -7.762 -6.805 -7.258 1.00 93.50 160 HIS A N 1
ATOM 1290 C CA . HIS A 1 160 ? -6.346 -6.476 -7.084 1.00 93.50 160 HIS A CA 1
ATOM 1291 C C . HIS A 1 160 ? -5.432 -7.675 -7.355 1.00 93.50 160 HIS A C 1
ATOM 1293 O O . HIS A 1 160 ? -4.502 -7.529 -8.144 1.00 93.50 160 HIS A O 1
ATOM 1299 N N . ARG A 1 161 ? -5.742 -8.869 -6.822 1.00 91.94 161 ARG A N 1
ATOM 1300 C CA . ARG A 1 161 ? -4.984 -10.106 -7.118 1.00 91.94 161 ARG A CA 1
ATOM 1301 C C . ARG A 1 161 ? -4.953 -10.432 -8.609 1.00 91.94 161 ARG A C 1
ATOM 1303 O O . ARG A 1 161 ? -3.938 -10.856 -9.140 1.00 91.94 161 ARG A O 1
ATOM 1310 N N . LEU A 1 162 ? -6.074 -10.210 -9.293 1.00 92.12 162 LEU A N 1
ATOM 1311 C CA . LEU A 1 162 ? -6.191 -10.394 -10.742 1.00 92.12 162 LEU A CA 1
ATOM 1312 C C . LEU A 1 162 ? -5.657 -9.197 -11.545 1.00 92.12 162 LEU A C 1
ATOM 1314 O O . LEU A 1 162 ? -5.735 -9.200 -12.772 1.00 92.12 162 LEU A O 1
ATOM 1318 N N . ARG A 1 163 ? -5.156 -8.156 -10.868 1.00 91.44 163 ARG A N 1
ATOM 1319 C CA . ARG A 1 163 ? -4.648 -6.902 -11.443 1.00 91.44 163 ARG A CA 1
ATOM 1320 C C . ARG A 1 163 ? -5.662 -6.155 -12.312 1.00 91.44 163 ARG A C 1
ATOM 1322 O O . ARG A 1 163 ? -5.303 -5.351 -13.170 1.00 91.44 163 ARG A O 1
ATOM 1329 N N . GLN A 1 164 ? -6.946 -6.355 -12.043 1.00 91.19 164 GLN A N 1
ATOM 1330 C CA . GLN A 1 164 ? -8.055 -5.722 -12.747 1.00 91.19 164 GLN A CA 1
ATOM 1331 C C . GLN A 1 164 ? -8.406 -4.391 -12.086 1.00 91.19 164 GLN A C 1
ATOM 1333 O O . GLN A 1 164 ? -8.797 -4.347 -10.921 1.00 91.19 164 GLN A O 1
ATOM 1338 N N . SER A 1 165 ? -8.271 -3.285 -12.827 1.00 87.38 165 SER A N 1
ATOM 1339 C CA . SER A 1 165 ? -8.514 -1.934 -12.293 1.00 87.38 165 SER A CA 1
ATOM 1340 C C . SER A 1 165 ? -7.741 -1.668 -10.982 1.00 87.38 165 SER A C 1
ATOM 1342 O O . SER A 1 165 ? -8.257 -1.068 -10.034 1.00 87.38 165 SER A O 1
ATOM 1344 N N . SER A 1 166 ? -6.516 -2.190 -10.901 1.00 89.75 166 SER A N 1
ATOM 1345 C CA . SER A 1 166 ? -5.619 -2.069 -9.748 1.00 89.75 166 SER A CA 1
ATOM 1346 C C . SER A 1 166 ? -4.729 -0.824 -9.867 1.00 89.75 166 SER A C 1
ATOM 1348 O O . SER A 1 166 ? -4.663 -0.177 -10.916 1.00 89.75 166 SER A O 1
ATOM 1350 N N . ASN A 1 167 ? -4.040 -0.487 -8.780 1.00 94.56 167 ASN A N 1
ATOM 1351 C CA . ASN A 1 167 ? -3.022 0.550 -8.767 1.00 94.56 167 ASN A CA 1
ATOM 1352 C C . ASN A 1 167 ? -1.810 0.092 -9.601 1.00 94.56 167 ASN A C 1
ATOM 1354 O O . ASN A 1 167 ? -1.191 -0.931 -9.318 1.00 94.56 167 ASN A O 1
ATOM 1358 N N . TYR A 1 168 ? -1.481 0.843 -10.653 1.00 96.12 168 TYR A N 1
ATOM 1359 C CA . TYR A 1 168 ? -0.411 0.472 -11.580 1.00 96.12 168 TYR A CA 1
ATOM 1360 C C . TYR A 1 168 ? 0.989 0.564 -10.955 1.00 96.12 168 TYR A C 1
ATOM 1362 O O . TYR A 1 168 ? 1.866 -0.171 -11.392 1.00 96.12 168 TYR A O 1
ATOM 1370 N N . ILE A 1 169 ? 1.195 1.421 -9.944 1.00 97.50 169 ILE A N 1
ATOM 1371 C CA . ILE A 1 169 ? 2.476 1.544 -9.228 1.00 97.50 169 ILE A CA 1
ATOM 1372 C C . ILE A 1 169 ? 2.709 0.279 -8.413 1.00 97.50 169 ILE A C 1
ATOM 1374 O O . ILE A 1 169 ? 3.751 -0.349 -8.532 1.00 97.50 169 ILE A O 1
ATOM 1378 N N . MET A 1 170 ? 1.690 -0.125 -7.655 1.00 96.62 170 MET A N 1
ATOM 1379 C CA . MET A 1 170 ? 1.703 -1.340 -6.847 1.00 96.62 170 MET A CA 1
ATOM 1380 C C . MET A 1 170 ? 2.010 -2.581 -7.704 1.00 96.62 170 MET A C 1
ATOM 1382 O O . MET A 1 170 ? 2.892 -3.364 -7.370 1.00 96.62 170 MET A O 1
ATOM 1386 N N . ASN A 1 171 ? 1.333 -2.716 -8.851 1.00 97.44 171 ASN A N 1
ATOM 1387 C CA . ASN A 1 171 ? 1.555 -3.829 -9.776 1.00 97.44 171 ASN A CA 1
ATOM 1388 C C . ASN A 1 171 ? 2.957 -3.803 -10.424 1.00 97.44 171 ASN A C 1
ATOM 1390 O O . ASN A 1 171 ? 3.564 -4.857 -10.590 1.00 97.44 171 ASN A O 1
ATOM 1394 N N . LEU A 1 172 ? 3.461 -2.619 -10.806 1.00 98.19 172 LEU A N 1
ATOM 1395 C CA . LEU A 1 172 ? 4.814 -2.465 -11.355 1.00 98.19 172 LEU A CA 1
ATOM 1396 C C . LEU A 1 172 ? 5.868 -2.862 -10.317 1.00 98.19 172 LEU A C 1
ATOM 1398 O O . LEU A 1 172 ? 6.783 -3.614 -10.634 1.00 98.19 172 LEU A O 1
ATOM 1402 N N . VAL A 1 173 ? 5.722 -2.383 -9.080 1.00 98.50 173 VAL A N 1
ATOM 1403 C CA . VAL A 1 173 ? 6.625 -2.710 -7.970 1.00 98.50 173 VAL A CA 1
ATOM 1404 C C . VAL A 1 173 ? 6.628 -4.212 -7.693 1.00 98.50 173 VAL A C 1
ATOM 1406 O O . VAL A 1 173 ? 7.698 -4.794 -7.571 1.00 98.50 173 VAL A O 1
ATOM 1409 N N . GLU A 1 174 ? 5.464 -4.862 -7.664 1.00 98.06 174 GLU A N 1
ATOM 1410 C CA . GLU A 1 174 ? 5.383 -6.316 -7.478 1.00 98.06 174 GLU A CA 1
ATOM 1411 C C . GLU A 1 174 ? 6.067 -7.097 -8.619 1.00 98.06 174 GLU A C 1
ATOM 1413 O O . GLU A 1 174 ? 6.785 -8.061 -8.353 1.00 98.06 174 GLU A O 1
ATOM 1418 N N . ASP A 1 175 ? 5.924 -6.663 -9.879 1.00 98.50 175 ASP A N 1
ATOM 1419 C CA . ASP A 1 175 ? 6.639 -7.279 -11.012 1.00 98.50 175 ASP A CA 1
ATOM 1420 C C . ASP A 1 175 ? 8.152 -7.071 -10.930 1.00 98.50 175 ASP A C 1
ATOM 1422 O O . ASP A 1 175 ? 8.915 -8.000 -11.193 1.00 98.50 175 ASP A O 1
ATOM 1426 N N . ILE A 1 176 ? 8.600 -5.887 -10.515 1.00 98.75 176 ILE A N 1
ATOM 1427 C CA . ILE A 1 176 ? 10.018 -5.614 -10.261 1.00 98.75 176 ILE A CA 1
ATOM 1428 C C . ILE A 1 176 ? 10.547 -6.534 -9.158 1.00 98.75 176 ILE A C 1
ATOM 1430 O O . ILE A 1 176 ? 11.590 -7.153 -9.346 1.00 98.75 176 ILE A O 1
ATOM 1434 N N . CYS A 1 177 ? 9.831 -6.681 -8.042 1.00 98.75 177 CYS A N 1
ATOM 1435 C CA . CYS A 1 177 ? 10.222 -7.588 -6.962 1.00 98.75 177 CYS A CA 1
ATOM 1436 C C . CYS A 1 177 ? 10.313 -9.042 -7.442 1.00 98.75 177 CYS A C 1
ATOM 1438 O O . CYS A 1 177 ? 11.285 -9.732 -7.139 1.00 98.75 177 CYS A O 1
ATOM 1440 N N . CYS A 1 178 ? 9.343 -9.495 -8.241 1.00 98.38 178 CYS A N 1
ATOM 1441 C CA . CYS A 1 178 ? 9.368 -10.822 -8.852 1.00 98.38 178 CYS A CA 1
ATOM 1442 C C . CYS A 1 178 ? 10.579 -11.011 -9.776 1.00 98.38 178 CYS A C 1
ATOM 1444 O O . CYS A 1 178 ? 11.228 -12.057 -9.728 1.00 98.38 178 CYS A O 1
ATOM 1446 N N . TYR A 1 179 ? 10.908 -10.009 -10.596 1.00 98.56 179 TYR A N 1
ATOM 1447 C CA . TYR A 1 179 ? 12.092 -10.041 -11.450 1.00 98.56 179 TYR A CA 1
ATOM 1448 C C . TYR A 1 179 ? 13.386 -10.099 -10.630 1.00 98.56 179 TYR A C 1
ATOM 1450 O O . TYR A 1 179 ? 14.207 -10.980 -10.873 1.00 98.56 179 TYR A O 1
ATOM 1458 N N . LEU A 1 180 ? 13.540 -9.215 -9.639 1.00 98.56 180 LEU A N 1
ATOM 1459 C CA . LEU A 1 180 ? 14.717 -9.140 -8.767 1.00 98.56 180 LEU A CA 1
ATOM 1460 C C . LEU A 1 180 ? 14.940 -10.431 -7.973 1.00 98.56 180 LEU A C 1
ATOM 1462 O O . LEU A 1 180 ? 16.082 -10.834 -7.766 1.00 98.56 180 LEU A O 1
ATOM 1466 N N . HIS A 1 181 ? 13.865 -11.106 -7.562 1.00 98.56 181 HIS A N 1
ATOM 1467 C CA . HIS A 1 181 ? 13.967 -12.419 -6.937 1.00 98.56 181 HIS A CA 1
ATOM 1468 C C . HIS A 1 181 ? 14.436 -13.492 -7.931 1.00 98.56 181 HIS A C 1
ATOM 1470 O O . HIS A 1 181 ? 15.393 -14.217 -7.669 1.00 98.56 181 HIS A O 1
ATOM 1476 N N . ARG A 1 182 ? 13.810 -13.567 -9.115 1.00 98.19 182 ARG A N 1
ATOM 1477 C CA . ARG A 1 182 ? 14.154 -14.559 -10.153 1.00 98.19 182 ARG A CA 1
ATOM 1478 C C . ARG A 1 182 ? 15.568 -14.397 -10.707 1.00 98.19 182 ARG A C 1
ATOM 1480 O O . ARG A 1 182 ? 16.170 -15.391 -11.099 1.00 98.19 182 ARG A O 1
ATOM 1487 N N . SER A 1 183 ? 16.085 -13.173 -10.760 1.00 97.94 183 SER A N 1
ATOM 1488 C CA . SER A 1 183 ? 17.460 -12.889 -11.184 1.00 97.94 183 SER A CA 1
ATOM 1489 C C . SER A 1 183 ? 18.495 -13.095 -10.074 1.00 97.94 183 SER A C 1
ATOM 1491 O O . SER A 1 183 ? 19.689 -12.966 -10.333 1.00 97.94 183 SER A O 1
ATOM 1493 N N . GLY A 1 184 ? 18.064 -13.422 -8.850 1.00 98.00 184 GLY A N 1
ATOM 1494 C CA . GLY A 1 184 ? 18.943 -13.658 -7.705 1.00 98.00 184 GLY A CA 1
ATOM 1495 C C . GLY A 1 184 ? 19.464 -12.388 -7.027 1.00 98.00 184 GLY A C 1
ATOM 1496 O O . GLY A 1 184 ? 20.311 -12.489 -6.144 1.00 98.00 184 GLY A O 1
ATOM 1497 N N . VAL A 1 185 ? 18.968 -11.202 -7.402 1.00 98.25 185 VAL A N 1
ATOM 1498 C CA . VAL A 1 185 ? 19.316 -9.939 -6.727 1.00 98.25 185 VAL A CA 1
ATOM 1499 C C . VAL A 1 185 ? 18.698 -9.890 -5.331 1.00 98.25 185 VAL A C 1
ATOM 1501 O O . VAL A 1 185 ? 19.353 -9.472 -4.379 1.00 98.25 185 VAL A O 1
ATOM 1504 N N . PHE A 1 186 ? 17.448 -10.338 -5.194 1.00 98.44 186 PHE A N 1
ATOM 1505 C CA . PHE A 1 186 ? 16.792 -10.521 -3.901 1.00 98.44 186 PHE A CA 1
ATOM 1506 C C . PHE A 1 186 ? 16.691 -11.999 -3.548 1.00 98.44 186 PHE A C 1
ATOM 1508 O O . PHE A 1 186 ? 16.224 -12.819 -4.338 1.00 98.44 186 PHE A O 1
ATOM 1515 N N . THR A 1 187 ? 17.055 -12.337 -2.314 1.00 98.00 187 THR A N 1
ATOM 1516 C CA . THR A 1 187 ? 16.804 -13.677 -1.773 1.00 98.00 187 THR A CA 1
ATOM 1517 C C . THR A 1 187 ? 15.328 -13.867 -1.427 1.00 98.00 187 THR A C 1
ATOM 1519 O O . THR A 1 187 ? 14.814 -14.974 -1.554 1.00 98.00 187 THR A O 1
ATOM 1522 N N . GLN A 1 188 ? 14.629 -12.794 -1.044 1.00 98.00 188 GLN A N 1
ATOM 1523 C CA . GLN A 1 188 ? 13.203 -12.800 -0.731 1.00 98.00 188 GLN A CA 1
ATOM 1524 C C . GLN A 1 188 ? 12.343 -12.503 -1.962 1.00 98.00 188 GLN A C 1
ATOM 1526 O O . GLN A 1 188 ? 12.695 -11.679 -2.809 1.00 98.00 188 GLN A O 1
ATOM 1531 N N . GLN A 1 189 ? 11.163 -13.117 -2.011 1.00 97.81 189 GLN A N 1
ATOM 1532 C CA . GLN A 1 189 ? 10.109 -12.743 -2.945 1.00 97.81 189 GLN A CA 1
ATOM 1533 C C . GLN A 1 189 ? 9.120 -11.814 -2.242 1.00 97.81 189 GLN A C 1
ATOM 1535 O O . GLN A 1 189 ? 8.299 -12.280 -1.456 1.00 97.81 189 GLN A O 1
ATOM 1540 N N . PHE A 1 190 ? 9.185 -10.517 -2.544 1.00 98.38 190 PHE A N 1
ATOM 1541 C CA . PHE A 1 190 ? 8.208 -9.550 -2.044 1.00 98.38 190 PHE A CA 1
ATOM 1542 C C . PHE A 1 190 ? 6.959 -9.504 -2.936 1.00 98.38 190 PHE A C 1
ATOM 1544 O O . PHE A 1 190 ? 7.067 -9.424 -4.163 1.00 98.38 190 PHE A O 1
ATOM 1551 N N . SER A 1 191 ? 5.785 -9.498 -2.313 1.00 97.19 191 SER A N 1
ATOM 1552 C CA . SER A 1 191 ? 4.470 -9.364 -2.945 1.00 97.19 191 SER A CA 1
ATOM 1553 C C . SER A 1 191 ? 3.546 -8.464 -2.126 1.00 97.19 191 SER A C 1
ATOM 1555 O O . SER A 1 191 ? 3.870 -8.059 -1.013 1.00 97.19 191 SER A O 1
ATOM 1557 N N . MET A 1 192 ? 2.400 -8.110 -2.702 1.00 96.25 192 MET A N 1
ATOM 1558 C CA . MET A 1 192 ? 1.401 -7.254 -2.070 1.00 96.25 192 MET A CA 1
ATOM 1559 C C . MET A 1 192 ? 0.387 -8.087 -1.291 1.00 96.25 192 MET A C 1
ATOM 1561 O O . MET A 1 192 ? -0.614 -8.548 -1.849 1.00 96.25 192 MET A O 1
ATOM 1565 N N . ASP A 1 193 ? 0.603 -8.218 0.012 1.00 93.69 193 ASP A N 1
ATOM 1566 C CA . ASP A 1 193 ? -0.318 -8.904 0.914 1.00 93.69 193 ASP A CA 1
ATOM 1567 C C . ASP A 1 193 ? -1.434 -7.964 1.363 1.00 93.69 193 ASP A C 1
ATOM 1569 O O . ASP A 1 193 ? -1.199 -6.830 1.779 1.00 93.69 193 ASP A O 1
ATOM 1573 N N . TRP A 1 194 ? -2.682 -8.417 1.260 1.00 92.94 194 TRP A N 1
ATOM 1574 C CA . TRP A 1 194 ? -3.850 -7.571 1.496 1.00 92.94 194 TRP A CA 1
ATOM 1575 C C . TRP A 1 194 ? -4.583 -7.905 2.790 1.00 92.94 194 TRP A C 1
ATOM 1577 O O . TRP A 1 194 ? -4.785 -9.070 3.135 1.00 92.94 194 TRP A O 1
ATOM 1587 N N . TYR A 1 195 ? -5.098 -6.867 3.445 1.00 94.50 195 TYR A N 1
ATOM 1588 C CA . TYR A 1 195 ? -5.855 -7.000 4.681 1.00 94.50 195 TYR A CA 1
ATOM 1589 C C . TYR A 1 195 ? -7.037 -6.046 4.730 1.00 94.50 195 TYR A C 1
ATOM 1591 O O . TYR A 1 195 ? -6.948 -4.902 4.287 1.00 94.50 195 TYR A O 1
ATOM 1599 N N . VAL A 1 196 ? -8.149 -6.493 5.312 1.00 96.38 196 VAL A N 1
ATOM 1600 C CA . VAL A 1 196 ? -9.195 -5.569 5.764 1.00 96.38 196 VAL A CA 1
ATOM 1601 C C . VAL A 1 196 ? -8.777 -5.033 7.128 1.00 96.38 196 VAL A C 1
ATOM 1603 O O . VAL A 1 196 ? -8.573 -5.803 8.057 1.00 96.38 196 VAL A O 1
ATOM 1606 N N . ILE A 1 197 ? -8.642 -3.714 7.254 1.00 95.25 197 ILE A N 1
ATOM 1607 C CA . ILE A 1 197 ? -8.105 -3.085 8.473 1.00 95.25 197 ILE A CA 1
ATOM 1608 C C . ILE A 1 197 ? -9.150 -2.283 9.249 1.00 95.25 197 ILE A C 1
ATOM 1610 O O . ILE A 1 197 ? -8.922 -1.925 10.402 1.00 95.25 197 ILE A O 1
ATOM 1614 N N . PHE A 1 198 ? -10.305 -1.986 8.641 1.00 96.12 198 PHE A N 1
ATOM 1615 C CA . PHE A 1 198 ? -11.372 -1.257 9.324 1.00 96.12 198 PHE A CA 1
ATOM 1616 C C . PHE A 1 198 ? -12.750 -1.527 8.719 1.00 96.12 198 PHE A C 1
ATOM 1618 O O . PHE A 1 198 ? -12.953 -1.326 7.523 1.00 96.12 198 PHE A O 1
ATOM 1625 N N . LEU A 1 199 ? -13.723 -1.911 9.547 1.00 96.62 199 LEU A N 1
ATOM 1626 C CA . LEU A 1 199 ? -15.126 -2.043 9.149 1.00 96.62 199 LEU A CA 1
ATOM 1627 C C . LEU A 1 199 ? -15.866 -0.720 9.378 1.00 96.62 199 LEU A C 1
ATOM 1629 O O . LEU A 1 199 ? -15.902 -0.192 10.489 1.00 96.62 199 LEU A O 1
ATOM 1633 N N . LEU A 1 200 ? -16.490 -0.181 8.332 1.00 97.44 200 LEU A N 1
ATOM 1634 C CA . LEU A 1 200 ? -17.235 1.075 8.408 1.00 97.44 200 LEU A CA 1
ATOM 1635 C C . LEU A 1 200 ? -18.654 0.795 8.873 1.00 97.44 200 LEU A C 1
ATOM 1637 O O . LEU A 1 200 ? -19.358 0.000 8.258 1.00 97.44 200 LEU A O 1
ATOM 1641 N N . PHE A 1 201 ? -19.102 1.475 9.920 1.00 96.50 201 PHE A N 1
ATOM 1642 C CA . PHE A 1 201 ? -20.453 1.310 10.464 1.00 96.50 201 PHE A CA 1
ATOM 1643 C C . PHE A 1 201 ? -21.302 2.575 10.350 1.00 96.50 201 PHE A C 1
ATOM 1645 O O . PHE A 1 201 ? -22.491 2.555 10.644 1.00 96.50 201 PHE A O 1
ATOM 1652 N N . ARG A 1 202 ? -20.721 3.677 9.865 1.00 96.69 202 ARG A N 1
ATOM 1653 C CA . ARG A 1 202 ? -21.439 4.902 9.508 1.00 96.69 202 ARG A CA 1
ATOM 1654 C C . ARG A 1 202 ? -20.965 5.432 8.169 1.00 96.69 202 ARG A C 1
ATOM 1656 O O . ARG A 1 202 ? -19.770 5.575 7.928 1.00 96.69 202 ARG A O 1
ATOM 1663 N N . LYS A 1 203 ? -21.909 5.896 7.355 1.00 96.38 203 LYS A N 1
ATOM 1664 C CA . LYS A 1 203 ? -21.647 6.537 6.057 1.00 96.38 203 LYS A CA 1
ATOM 1665 C C . LYS A 1 203 ? -20.593 7.648 6.113 1.00 96.38 203 LYS A C 1
ATOM 1667 O O . LYS A 1 203 ? -19.718 7.713 5.254 1.00 96.38 203 LYS A O 1
ATOM 1672 N N . LYS A 1 204 ? -20.650 8.505 7.141 1.00 95.44 204 LYS A N 1
ATOM 1673 C CA . LYS A 1 204 ? -19.706 9.624 7.332 1.00 95.44 204 LYS A CA 1
ATOM 1674 C C . LYS A 1 204 ? -18.265 9.166 7.599 1.00 95.44 204 LYS A C 1
ATOM 1676 O O . LYS A 1 204 ? -17.347 9.952 7.400 1.00 95.44 204 LYS A O 1
ATOM 1681 N N . GLN A 1 205 ? -18.055 7.914 8.015 1.00 96.31 205 GLN A N 1
ATOM 1682 C CA . GLN A 1 205 ? -16.718 7.385 8.272 1.00 96.31 205 GLN A CA 1
ATOM 1683 C C . GLN A 1 205 ? -15.949 7.078 6.996 1.00 96.31 205 GLN A C 1
ATOM 1685 O O . GLN A 1 205 ? -14.734 7.081 7.062 1.00 96.31 205 GLN A O 1
ATOM 1690 N N . ALA A 1 206 ? -16.599 6.828 5.854 1.00 96.31 206 ALA A N 1
ATOM 1691 C CA . ALA A 1 206 ? -15.897 6.299 4.681 1.00 96.31 206 ALA A CA 1
ATOM 1692 C C . ALA A 1 206 ? -14.696 7.167 4.263 1.00 96.31 206 ALA A C 1
ATOM 1694 O O . ALA A 1 206 ? -13.582 6.663 4.177 1.00 96.31 206 ALA A O 1
ATOM 1695 N N . ALA A 1 207 ? -14.902 8.479 4.095 1.00 96.69 207 ALA A N 1
ATOM 1696 C CA . ALA A 1 207 ? -13.814 9.400 3.757 1.00 96.69 207 ALA A CA 1
ATOM 1697 C C . ALA A 1 207 ? -12.796 9.542 4.898 1.00 96.69 207 ALA A C 1
ATOM 1699 O O . ALA A 1 207 ? -11.593 9.482 4.671 1.00 96.69 207 ALA A O 1
ATOM 1700 N N . ILE A 1 208 ? -13.287 9.735 6.126 1.00 97.12 208 ILE A N 1
ATOM 1701 C CA . ILE A 1 208 ? -12.445 10.033 7.292 1.00 97.12 208 ILE A CA 1
ATOM 1702 C C . ILE A 1 208 ? -11.549 8.843 7.632 1.00 97.12 208 ILE A C 1
ATOM 1704 O O . ILE A 1 208 ? -10.369 9.031 7.894 1.00 97.12 208 ILE A O 1
ATOM 1708 N N . ALA A 1 209 ? -12.090 7.628 7.600 1.00 97.19 209 ALA A N 1
ATOM 1709 C CA . ALA A 1 209 ? -11.352 6.408 7.880 1.00 97.19 209 ALA A CA 1
ATOM 1710 C C . ALA A 1 209 ? -10.297 6.137 6.804 1.00 97.19 209 ALA A C 1
ATOM 1712 O O . ALA A 1 209 ? -9.170 5.811 7.150 1.00 97.19 209 ALA A O 1
ATOM 1713 N N . GLU A 1 210 ? -10.613 6.333 5.518 1.00 97.81 210 GLU A N 1
ATOM 1714 C CA . GLU A 1 210 ? -9.618 6.187 4.447 1.00 97.81 210 GLU A CA 1
ATOM 1715 C C . GLU A 1 210 ? -8.470 7.197 4.613 1.00 97.81 210 GLU A C 1
ATOM 1717 O O . GLU A 1 210 ? -7.304 6.815 4.529 1.00 97.81 210 GLU A O 1
ATOM 1722 N N . ILE A 1 211 ? -8.782 8.466 4.916 1.00 97.31 211 ILE A N 1
ATOM 1723 C CA . ILE A 1 211 ? -7.778 9.508 5.194 1.00 97.31 211 ILE A CA 1
ATOM 1724 C C . ILE A 1 211 ? -6.943 9.144 6.421 1.00 97.31 211 ILE A C 1
ATOM 1726 O O . ILE A 1 211 ? -5.717 9.195 6.365 1.00 97.31 211 ILE A O 1
ATOM 1730 N N . PHE A 1 212 ? -7.599 8.759 7.514 1.00 97.25 212 PHE A N 1
ATOM 1731 C CA . PHE A 1 212 ? -6.946 8.427 8.773 1.00 97.25 212 PHE A CA 1
ATOM 1732 C C . PHE A 1 212 ? -6.009 7.227 8.625 1.00 97.25 212 PHE A C 1
ATOM 1734 O O . PHE A 1 212 ? -4.842 7.327 8.989 1.00 97.25 212 PHE A O 1
ATOM 1741 N N . CYS A 1 213 ? -6.481 6.121 8.044 1.00 96.75 213 CYS A N 1
ATOM 1742 C CA . CYS A 1 213 ? -5.665 4.931 7.814 1.00 96.75 213 CYS A CA 1
ATOM 1743 C C . CYS A 1 213 ? -4.512 5.212 6.844 1.00 96.75 213 CYS A C 1
ATOM 1745 O O . CYS A 1 213 ? -3.398 4.760 7.093 1.00 96.75 213 CYS A O 1
ATOM 1747 N N . SER A 1 214 ? -4.747 6.002 5.789 1.00 96.38 214 SER A N 1
ATOM 1748 C CA . SER A 1 214 ? -3.676 6.400 4.866 1.00 96.38 214 SER A CA 1
ATOM 1749 C C . SER A 1 214 ? -2.603 7.240 5.567 1.00 96.38 214 SER A C 1
ATOM 1751 O O . SER A 1 214 ? -1.418 7.042 5.324 1.00 96.38 214 SER A O 1
ATOM 1753 N N . GLY A 1 215 ? -3.019 8.142 6.464 1.00 95.75 215 GLY A N 1
ATOM 1754 C CA . GLY A 1 215 ? -2.136 8.973 7.285 1.00 95.75 215 GLY A CA 1
ATOM 1755 C C . GLY A 1 215 ? -1.318 8.173 8.279 1.00 95.75 215 GLY A C 1
ATOM 1756 O O . GLY A 1 215 ? -0.103 8.330 8.347 1.00 95.75 215 GLY A O 1
ATOM 1757 N N . LEU A 1 216 ? -1.988 7.286 9.010 1.00 93.88 216 LEU A N 1
ATOM 1758 C CA . LEU A 1 216 ? -1.369 6.429 10.012 1.00 93.88 216 LEU A CA 1
ATOM 1759 C C . LEU A 1 216 ? -0.289 5.524 9.407 1.00 93.88 216 LEU A C 1
ATOM 1761 O O . LEU A 1 216 ? 0.757 5.338 10.017 1.00 93.88 216 LEU A O 1
ATOM 1765 N N . LEU A 1 217 ? -0.546 4.985 8.215 1.00 93.88 217 LEU A N 1
ATOM 1766 C CA . LEU A 1 217 ? 0.363 4.086 7.501 1.00 93.88 217 LEU A CA 1
ATOM 1767 C C . LEU A 1 217 ? 1.292 4.819 6.517 1.00 93.88 217 LEU A C 1
ATOM 1769 O O . LEU A 1 217 ? 2.092 4.179 5.844 1.00 93.88 217 LEU A O 1
ATOM 1773 N N . GLN A 1 218 ? 1.176 6.149 6.416 1.00 94.81 218 GLN A N 1
ATOM 1774 C CA . GLN A 1 218 ? 1.967 7.009 5.528 1.00 94.81 218 GLN A CA 1
ATOM 1775 C C . GLN A 1 218 ? 2.017 6.525 4.065 1.00 94.81 218 GLN A C 1
ATOM 1777 O O . GLN A 1 218 ? 3.014 6.692 3.382 1.00 94.81 218 GLN A O 1
ATOM 1782 N N . VAL A 1 219 ? 0.940 5.948 3.535 1.00 96.38 219 VAL A N 1
ATOM 1783 C CA . VAL A 1 219 ? 0.966 5.158 2.281 1.00 96.38 219 VAL A CA 1
ATOM 1784 C C . VAL A 1 219 ? 1.106 5.950 0.979 1.00 96.38 219 VAL A C 1
ATOM 1786 O O . VAL A 1 219 ? 0.919 5.397 -0.106 1.00 96.38 219 VAL A O 1
A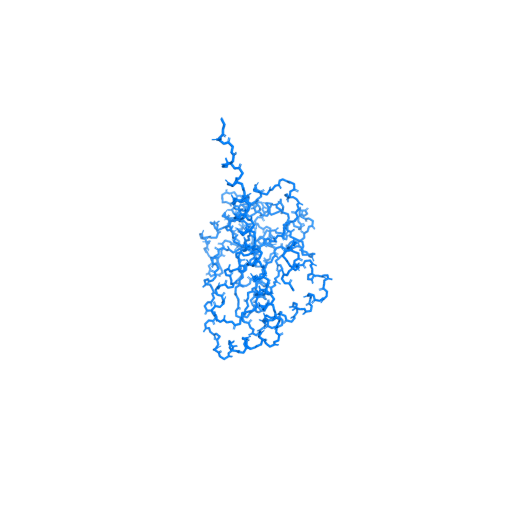TOM 1789 N N . TRP A 1 220 ? 1.349 7.255 1.030 1.00 97.44 220 TRP A N 1
ATOM 1790 C CA . TRP A 1 220 ? 1.424 8.051 -0.188 1.00 97.44 220 TRP A CA 1
ATOM 1791 C C . TRP A 1 220 ? 2.738 7.838 -0.922 1.00 97.44 220 TRP A C 1
ATOM 1793 O O . TRP A 1 220 ? 3.798 7.633 -0.332 1.00 97.44 220 TRP A O 1
ATOM 1803 N N . VAL A 1 221 ? 2.647 7.967 -2.246 1.00 96.81 221 VAL A N 1
ATOM 1804 C CA . VAL A 1 221 ? 3.825 8.155 -3.097 1.00 96.81 221 VAL A CA 1
ATOM 1805 C C . VAL A 1 221 ? 4.633 9.349 -2.589 1.00 96.81 221 VAL A C 1
ATOM 1807 O O . VAL A 1 221 ? 5.855 9.281 -2.516 1.00 96.81 221 VAL A O 1
ATOM 1810 N N . GLN A 1 222 ? 3.927 10.416 -2.195 1.00 94.88 222 GLN A N 1
ATOM 1811 C CA . GLN A 1 222 ? 4.546 11.562 -1.553 1.00 94.88 222 GLN A CA 1
ATOM 1812 C C . GLN A 1 222 ? 5.121 11.168 -0.186 1.00 94.88 222 GLN A C 1
ATOM 1814 O O . GLN A 1 222 ? 4.384 10.693 0.677 1.00 94.88 222 GLN A O 1
ATOM 1819 N N . GLY A 1 223 ? 6.419 11.390 0.009 1.00 91.75 223 GLY A N 1
ATOM 1820 C CA . GLY A 1 223 ? 7.163 10.984 1.207 1.00 91.75 223 GLY A CA 1
ATOM 1821 C C . GLY A 1 223 ? 7.698 9.546 1.170 1.00 91.75 223 GLY A C 1
ATOM 1822 O O . GLY A 1 223 ? 8.245 9.078 2.165 1.00 91.75 223 GLY A O 1
ATOM 1823 N N . GLY A 1 224 ? 7.543 8.827 0.050 1.00 93.12 224 GLY A N 1
ATOM 1824 C CA . GLY A 1 224 ? 8.159 7.510 -0.156 1.00 93.12 224 GLY A CA 1
ATOM 1825 C C . GLY A 1 224 ? 7.571 6.412 0.733 1.00 93.12 224 GLY A C 1
ATOM 1826 O O . GLY A 1 224 ? 8.185 5.359 0.923 1.00 93.12 224 GLY A O 1
ATOM 1827 N N . GLY A 1 225 ? 6.401 6.662 1.318 1.00 91.88 225 GLY A N 1
ATOM 1828 C CA . GLY A 1 225 ? 5.780 5.790 2.304 1.00 91.88 225 GLY A CA 1
ATOM 1829 C C . GLY A 1 225 ? 4.943 4.662 1.698 1.00 91.88 225 GLY A C 1
ATOM 1830 O O . GLY A 1 225 ? 4.769 3.623 2.331 1.00 91.88 225 GLY A O 1
ATOM 1831 N N . GLY A 1 226 ? 4.496 4.801 0.447 1.00 95.94 226 GLY A N 1
ATOM 1832 C CA . GLY A 1 226 ? 3.745 3.747 -0.225 1.00 95.94 226 GLY A CA 1
ATOM 1833 C C . GLY A 1 226 ? 3.320 4.069 -1.656 1.00 95.94 226 GLY A C 1
ATOM 1834 O O . GLY A 1 226 ? 4.023 4.743 -2.409 1.00 95.94 226 GLY A O 1
ATOM 1835 N N . PHE A 1 227 ? 2.159 3.546 -2.048 1.00 97.75 227 PHE A N 1
ATOM 1836 C CA . PHE A 1 227 ? 1.704 3.492 -3.437 1.00 97.75 227 PHE A CA 1
ATOM 1837 C C . PHE A 1 227 ? 0.457 4.343 -3.722 1.00 97.75 227 PHE A C 1
ATOM 1839 O O . PHE A 1 227 ? 0.022 4.420 -4.876 1.00 97.75 227 PHE A O 1
ATOM 1846 N N . ASN A 1 228 ? -0.126 5.022 -2.728 1.00 97.06 228 ASN A N 1
ATOM 1847 C CA . ASN A 1 228 ? -1.267 5.913 -2.947 1.00 97.06 228 ASN A CA 1
ATOM 1848 C C . ASN A 1 228 ? -0.823 7.160 -3.726 1.00 97.06 228 ASN A C 1
ATOM 1850 O O . ASN A 1 228 ? -0.228 8.089 -3.181 1.00 97.06 228 ASN A O 1
ATOM 1854 N N . ALA A 1 229 ? -1.159 7.203 -5.015 1.00 94.12 229 ALA A N 1
ATOM 1855 C CA . ALA A 1 229 ? -0.903 8.358 -5.877 1.00 94.12 229 ALA A CA 1
ATOM 1856 C C . ALA A 1 229 ? -1.976 9.456 -5.764 1.00 94.12 229 ALA A C 1
ATOM 1858 O O .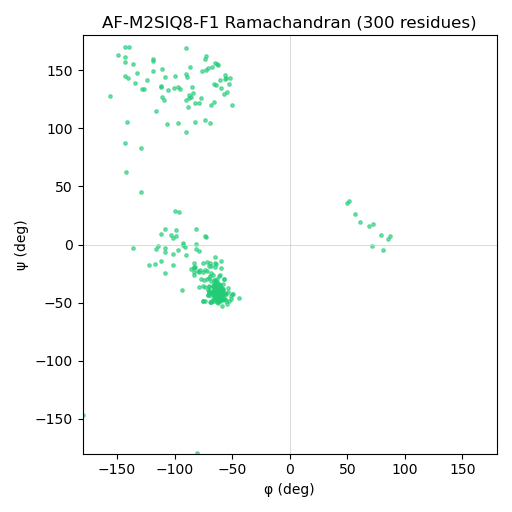 ALA A 1 229 ? -1.755 10.594 -6.168 1.00 94.12 229 ALA A O 1
ATOM 1859 N N . SER A 1 230 ? -3.169 9.108 -5.277 1.00 92.19 230 SER A N 1
ATOM 1860 C CA . SER A 1 230 ? -4.305 10.027 -5.169 1.00 92.19 230 SER A CA 1
ATOM 1861 C C . SER A 1 230 ? -4.621 10.350 -3.709 1.00 92.19 230 SER A C 1
ATOM 1863 O O . SER A 1 230 ? -4.412 9.502 -2.841 1.00 92.19 230 SER A O 1
ATOM 1865 N N . PRO A 1 231 ? -5.170 11.545 -3.420 1.00 92.56 231 PRO A N 1
ATOM 1866 C CA . PRO A 1 231 ? -5.634 11.873 -2.080 1.00 92.56 231 PRO A CA 1
ATOM 1867 C C . PRO A 1 231 ? -6.724 10.909 -1.604 1.00 92.56 231 PRO A C 1
ATOM 1869 O O . PRO A 1 231 ? -7.685 10.639 -2.334 1.00 92.56 231 PRO A O 1
ATOM 1872 N N . ALA A 1 232 ? -6.585 10.445 -0.365 1.00 93.88 232 ALA A N 1
ATOM 1873 C CA . ALA A 1 232 ? -7.574 9.617 0.311 1.00 93.88 232 ALA A CA 1
ATOM 1874 C C . ALA A 1 232 ? -8.902 10.373 0.509 1.00 93.88 232 ALA A C 1
ATOM 1876 O O . ALA A 1 232 ? -8.948 11.605 0.533 1.00 93.88 232 ALA A O 1
ATOM 1877 N N . GLY A 1 233 ? -10.003 9.637 0.625 1.00 91.75 233 GLY A N 1
ATOM 1878 C CA . GLY A 1 233 ? -11.346 10.163 0.859 1.00 91.75 233 GLY A CA 1
ATOM 1879 C C . GLY A 1 233 ? -12.064 10.677 -0.391 1.00 91.75 233 GLY A C 1
ATOM 1880 O O . GLY A 1 233 ? -13.238 11.037 -0.309 1.00 91.75 233 GLY A O 1
ATOM 1881 N N . ARG A 1 234 ? -11.412 10.701 -1.563 1.00 90.31 234 ARG A N 1
ATOM 1882 C CA . ARG A 1 234 ? -12.043 11.136 -2.825 1.00 90.31 234 ARG A CA 1
ATOM 1883 C C . ARG A 1 234 ? -12.921 10.056 -3.455 1.00 90.31 234 ARG A C 1
ATOM 1885 O O . ARG A 1 234 ? -13.981 10.363 -3.998 1.00 90.31 234 ARG A O 1
ATOM 1892 N N . SER A 1 235 ? -12.510 8.796 -3.354 1.00 88.19 235 SER A N 1
ATOM 1893 C CA . SER A 1 235 ? -13.118 7.671 -4.079 1.00 88.19 235 SER A CA 1
ATOM 1894 C C . SER A 1 235 ? -14.156 6.900 -3.255 1.00 88.19 235 SER A C 1
ATOM 1896 O O . SER A 1 235 ? -14.408 5.725 -3.500 1.00 88.19 235 SER A O 1
ATOM 1898 N N . VAL A 1 236 ? -14.822 7.564 -2.305 1.00 92.44 236 VAL A N 1
ATOM 1899 C CA . VAL A 1 236 ? -15.793 6.933 -1.387 1.00 92.44 236 VAL A CA 1
ATOM 1900 C C . VAL A 1 236 ? -17.255 7.120 -1.799 1.00 92.44 236 VAL A C 1
ATOM 1902 O O . VAL A 1 236 ? -18.176 6.863 -1.023 1.00 92.44 236 VAL A O 1
ATOM 1905 N N . ALA A 1 237 ? -17.510 7.578 -3.028 1.00 92.56 237 ALA A N 1
ATOM 1906 C CA . ALA A 1 237 ? -18.856 7.914 -3.495 1.00 92.56 237 ALA A CA 1
ATOM 1907 C C . ALA A 1 237 ? -19.846 6.738 -3.394 1.00 92.56 237 ALA A C 1
ATOM 1909 O O . ALA A 1 237 ? -21.036 6.952 -3.154 1.00 92.56 237 ALA A O 1
ATOM 1910 N N . THR A 1 238 ? -19.371 5.494 -3.514 1.00 94.19 238 THR A N 1
ATOM 1911 C CA . THR A 1 238 ? -20.218 4.299 -3.389 1.00 94.19 238 THR A CA 1
ATOM 1912 C C . THR A 1 238 ? -20.735 4.062 -1.971 1.00 94.19 238 THR A C 1
ATOM 1914 O O . THR A 1 238 ? -21.737 3.367 -1.831 1.00 94.19 238 THR A O 1
ATOM 1917 N N . ALA A 1 239 ? -20.172 4.701 -0.938 1.00 95.00 239 ALA A N 1
ATOM 1918 C CA . ALA A 1 239 ? -20.741 4.688 0.414 1.00 95.00 239 ALA A CA 1
ATOM 1919 C C . ALA A 1 239 ? -22.142 5.320 0.452 1.00 95.00 239 ALA A C 1
ATOM 1921 O O . ALA A 1 239 ? -22.978 4.949 1.271 1.00 95.00 239 ALA A O 1
ATOM 1922 N N . LYS A 1 240 ? -22.433 6.250 -0.472 1.00 94.06 240 LYS A N 1
ATOM 1923 C CA . LYS A 1 240 ? -23.765 6.857 -0.615 1.00 94.06 240 LYS A CA 1
ATOM 1924 C C . LYS A 1 240 ? -24.809 5.901 -1.197 1.00 94.06 240 LYS A C 1
ATOM 1926 O O . LYS A 1 240 ? -25.987 6.215 -1.108 1.00 94.06 240 LYS A O 1
ATOM 1931 N N . ARG A 1 241 ? -24.388 4.775 -1.786 1.00 95.50 241 ARG A N 1
ATOM 1932 C CA . ARG A 1 241 ? -25.263 3.763 -2.408 1.00 95.50 241 ARG A CA 1
ATOM 1933 C C . ARG A 1 241 ? -25.687 2.650 -1.444 1.00 95.50 241 ARG A C 1
ATOM 1935 O O . ARG A 1 241 ? -26.403 1.746 -1.855 1.00 95.50 241 ARG A O 1
ATOM 1942 N N . VAL A 1 242 ? -25.194 2.689 -0.211 1.00 96.06 242 VAL A N 1
ATOM 1943 C CA . VAL A 1 242 ? -25.599 1.796 0.877 1.00 96.06 242 VAL A CA 1
ATOM 1944 C C . VAL A 1 242 ? -26.811 2.424 1.562 1.00 96.06 242 VAL A C 1
ATOM 1946 O O . VAL A 1 242 ? -26.770 3.616 1.890 1.00 96.06 242 VAL A O 1
ATOM 1949 N N . GLY A 1 243 ? -27.881 1.651 1.731 1.00 96.69 243 GLY A N 1
ATOM 1950 C CA . GLY A 1 243 ? -29.137 2.119 2.312 1.00 96.69 243 GLY A CA 1
ATOM 1951 C C . GLY A 1 243 ? -29.003 2.474 3.793 1.00 96.69 243 GLY A C 1
ATOM 1952 O O . GLY A 1 243 ? -28.178 1.913 4.511 1.00 96.69 243 GLY A O 1
ATOM 1953 N N . GLU A 1 244 ? -29.839 3.390 4.281 1.00 96.62 244 GLU A N 1
ATOM 1954 C CA . GLU A 1 244 ? -29.822 3.794 5.699 1.00 96.62 244 GLU A CA 1
ATOM 1955 C C . GLU A 1 244 ? -30.148 2.616 6.639 1.00 96.62 244 GLU A C 1
ATOM 1957 O O . GLU A 1 244 ? -29.549 2.496 7.704 1.00 96.62 244 GLU A O 1
ATOM 1962 N N . GLY A 1 245 ? -31.017 1.687 6.214 1.00 96.94 245 GLY A N 1
ATOM 1963 C CA . GLY A 1 245 ? -31.288 0.449 6.955 1.00 96.94 245 GLY A CA 1
ATOM 1964 C C . GLY A 1 245 ? -30.073 -0.483 7.056 1.00 96.94 245 GLY A C 1
ATOM 1965 O O . GLY A 1 245 ? -29.838 -1.066 8.111 1.00 96.94 245 GLY A O 1
ATOM 1966 N N . GLU A 1 246 ? -29.256 -0.573 5.998 1.00 97.25 246 GLU A N 1
ATOM 1967 C CA . GLU A 1 246 ? -27.991 -1.322 6.034 1.00 97.25 246 GLU A CA 1
ATOM 1968 C C . GLU A 1 246 ? -27.011 -0.674 7.023 1.00 97.25 246 GLU A C 1
ATOM 1970 O O . GLU A 1 246 ? -26.451 -1.361 7.875 1.00 97.25 246 GLU A O 1
ATOM 1975 N N . TRP A 1 247 ? -26.852 0.656 6.973 1.00 97.88 247 TRP A N 1
ATOM 1976 C CA . TRP A 1 247 ? -26.003 1.388 7.920 1.00 97.88 247 TRP A CA 1
ATOM 1977 C C . TRP A 1 247 ? -26.450 1.209 9.372 1.00 97.88 247 TRP A C 1
ATOM 1979 O O . TRP A 1 247 ? -25.606 0.974 10.236 1.00 97.88 247 TRP A O 1
ATOM 1989 N N . ALA A 1 248 ? -27.756 1.268 9.642 1.00 97.50 248 ALA A N 1
ATOM 1990 C CA . ALA A 1 248 ? -28.300 1.003 10.970 1.00 97.50 248 ALA A CA 1
ATOM 1991 C C . ALA A 1 248 ? -27.969 -0.423 11.443 1.00 97.50 248 ALA A C 1
ATOM 1993 O O . ALA A 1 248 ? -27.578 -0.615 12.595 1.00 97.50 248 ALA A O 1
ATOM 1994 N N . GLY A 1 249 ? -28.048 -1.410 10.545 1.00 97.62 249 GLY A N 1
ATOM 1995 C CA . GLY A 1 249 ? -27.632 -2.786 10.818 1.00 97.62 249 GLY A CA 1
ATOM 1996 C C . GLY A 1 249 ? -26.137 -2.912 11.128 1.00 97.62 249 GLY A C 1
ATOM 1997 O O . GLY A 1 249 ? -25.761 -3.632 12.053 1.00 97.62 249 GLY A O 1
ATOM 1998 N N . TYR A 1 250 ? -25.276 -2.190 10.405 1.00 97.31 250 TYR A N 1
ATOM 1999 C CA . TYR A 1 250 ? -23.835 -2.170 10.675 1.00 97.31 250 TYR A CA 1
ATOM 2000 C C . TYR A 1 250 ? -23.508 -1.523 12.022 1.00 97.31 250 TYR A C 1
ATOM 2002 O O . TYR A 1 250 ? -22.701 -2.066 12.772 1.00 97.31 250 TYR A O 1
ATOM 2010 N N . GLU A 1 251 ? -24.144 -0.398 12.358 1.00 96.69 251 GLU A N 1
ATOM 2011 C CA . GLU A 1 251 ? -23.953 0.260 13.654 1.00 96.69 251 GLU A CA 1
ATOM 2012 C C . GLU A 1 251 ? -24.454 -0.604 14.815 1.00 96.69 251 GLU A C 1
ATOM 2014 O O . GLU A 1 251 ? -23.763 -0.705 15.829 1.00 96.69 251 GLU A O 1
ATOM 2019 N N . LYS A 1 252 ? -25.612 -1.257 14.661 1.00 96.69 252 LYS A N 1
ATOM 2020 C CA . LYS A 1 252 ? -26.140 -2.196 15.656 1.00 96.69 252 LYS A CA 1
ATOM 2021 C C . LYS A 1 252 ? -25.162 -3.346 15.899 1.00 96.69 252 LYS A C 1
ATOM 2023 O O . LYS A 1 252 ? -24.743 -3.546 17.033 1.00 96.69 252 LYS A O 1
ATOM 2028 N N . TRP A 1 253 ? -24.728 -4.021 14.832 1.00 95.56 253 TRP A N 1
ATOM 2029 C CA . TRP A 1 253 ? -23.771 -5.126 14.927 1.00 95.56 253 TRP A CA 1
ATOM 2030 C C . TRP A 1 253 ? -22.472 -4.699 15.613 1.00 95.56 253 TRP A C 1
ATOM 2032 O O . TRP A 1 253 ? -22.025 -5.353 16.543 1.00 95.56 253 TRP A O 1
ATOM 2042 N N . VAL A 1 254 ? -21.895 -3.557 15.226 1.00 93.44 254 VAL A N 1
ATOM 2043 C CA . VAL A 1 254 ? -20.668 -3.056 15.859 1.00 93.44 254 VAL A CA 1
ATOM 2044 C C . VAL A 1 254 ? -20.869 -2.789 17.358 1.00 93.44 254 VAL A C 1
ATOM 2046 O O . VAL A 1 254 ? -19.952 -3.010 18.141 1.00 93.44 254 VAL A O 1
ATOM 2049 N N . ARG A 1 255 ? -22.044 -2.334 17.795 1.00 93.31 255 ARG A N 1
ATOM 2050 C CA . ARG A 1 255 ? -22.313 -2.080 19.220 1.00 93.31 255 ARG A CA 1
ATOM 2051 C C . ARG A 1 255 ? -22.528 -3.348 20.040 1.00 93.31 255 ARG A C 1
ATOM 2053 O O . ARG A 1 255 ? -22.172 -3.341 21.213 1.00 93.31 255 ARG A O 1
ATOM 2060 N N . GLU A 1 256 ? -23.156 -4.357 19.449 1.00 93.94 256 GLU A N 1
ATOM 2061 C CA . GLU A 1 256 ? -23.599 -5.570 20.148 1.00 93.94 256 GLU A CA 1
ATOM 2062 C C . GLU A 1 256 ? -22.566 -6.698 20.072 1.00 93.94 256 GLU A C 1
ATOM 2064 O O . GLU A 1 256 ? -22.332 -7.375 21.066 1.00 93.94 256 GLU A O 1
ATOM 2069 N N . GLU A 1 257 ? -21.906 -6.852 18.924 1.00 91.31 257 GLU A N 1
ATOM 2070 C CA . GLU A 1 257 ? -21.054 -8.006 18.604 1.00 91.31 257 GLU A CA 1
ATOM 2071 C C . GLU A 1 257 ? -19.555 -7.671 18.599 1.00 91.31 257 GLU A C 1
ATOM 2073 O O . GLU A 1 257 ? -18.721 -8.557 18.436 1.00 91.31 257 GLU A O 1
ATOM 2078 N N . SER A 1 258 ? -19.181 -6.393 18.748 1.00 88.81 258 SER A N 1
ATOM 2079 C CA . SER A 1 258 ? -17.774 -5.979 18.800 1.00 88.81 258 SER A CA 1
ATOM 2080 C C . SER A 1 258 ? -17.411 -5.309 20.120 1.00 88.81 258 SER A C 1
ATOM 2082 O O . SER A 1 258 ? -18.233 -4.680 20.786 1.00 88.81 258 SER A O 1
ATOM 2084 N N . ASP A 1 259 ? -16.120 -5.323 20.440 1.00 88.88 259 ASP A N 1
ATOM 2085 C CA . ASP A 1 259 ? -15.573 -4.690 21.639 1.00 88.88 259 ASP A CA 1
ATOM 2086 C C . ASP A 1 259 ? -15.541 -3.151 21.589 1.00 88.88 259 ASP A C 1
ATOM 2088 O O . ASP A 1 259 ? -14.993 -2.514 22.492 1.00 88.88 259 ASP A O 1
ATOM 2092 N N . VAL A 1 260 ? -16.104 -2.497 20.564 1.00 88.06 260 VAL A N 1
ATOM 2093 C CA . VAL A 1 260 ? -15.974 -1.039 20.398 1.00 88.06 260 VAL A CA 1
ATOM 2094 C C . VAL A 1 260 ? -16.470 -0.262 21.619 1.00 88.06 260 VAL A C 1
ATOM 2096 O O . VAL A 1 260 ? -15.815 0.686 22.043 1.00 88.06 260 VAL A O 1
ATOM 2099 N N . VAL A 1 261 ? -17.593 -0.665 22.225 1.00 90.56 261 VAL A N 1
ATOM 2100 C CA . VAL A 1 261 ? -18.193 0.056 23.359 1.00 90.56 261 VAL A CA 1
ATOM 2101 C C . VAL A 1 261 ? -17.311 -0.085 24.594 1.00 90.56 261 VAL A C 1
ATOM 2103 O O . VAL A 1 261 ? -17.038 0.898 25.285 1.00 90.56 261 VAL A O 1
ATOM 2106 N N . LYS A 1 262 ? -16.820 -1.301 24.841 1.00 91.69 262 LYS A N 1
ATOM 2107 C CA . LYS A 1 262 ? -15.874 -1.605 25.916 1.00 91.69 262 LYS A CA 1
ATOM 2108 C C . LYS A 1 262 ? -14.573 -0.818 25.735 1.00 91.69 262 LYS A C 1
ATOM 2110 O O . LYS A 1 262 ? -14.123 -0.156 26.667 1.00 91.69 262 LYS A O 1
ATOM 2115 N N . ASN A 1 263 ? -14.024 -0.808 24.521 1.00 89.75 263 ASN A N 1
ATOM 2116 C CA . ASN A 1 263 ? -12.805 -0.078 24.178 1.00 89.75 263 ASN A CA 1
ATOM 2117 C C . ASN A 1 263 ? -12.978 1.435 24.334 1.00 89.75 263 ASN A C 1
ATOM 2119 O O . ASN A 1 263 ? -12.104 2.085 24.898 1.00 89.75 263 ASN A O 1
ATOM 2123 N N . MET A 1 264 ? -14.103 2.003 23.891 1.00 89.75 264 MET A N 1
ATOM 2124 C CA . MET A 1 264 ? -14.388 3.430 24.057 1.00 89.75 264 MET A CA 1
ATOM 2125 C C . MET A 1 264 ? -14.452 3.834 25.531 1.00 89.75 264 MET A C 1
ATOM 2127 O O . MET A 1 264 ? -13.864 4.849 25.894 1.00 89.75 264 MET A O 1
ATOM 2131 N N . ARG A 1 265 ? -15.098 3.029 26.386 1.00 93.00 265 ARG A N 1
ATOM 2132 C CA . ARG A 1 265 ? -15.135 3.273 27.840 1.00 93.00 265 ARG A CA 1
ATOM 2133 C C . ARG A 1 265 ? -13.735 3.252 28.450 1.00 93.00 265 ARG A C 1
ATOM 2135 O O . ARG A 1 265 ? -13.388 4.149 29.208 1.00 93.00 265 ARG A O 1
ATOM 2142 N N . LEU A 1 266 ? -12.912 2.276 28.065 1.00 92.50 266 LEU A N 1
ATOM 2143 C CA . LEU A 1 266 ? -11.530 2.188 28.535 1.00 92.50 266 LEU A CA 1
ATOM 2144 C C . LEU A 1 266 ? -10.689 3.397 28.090 1.00 92.50 266 LEU A C 1
ATOM 2146 O O . LEU A 1 266 ? -9.901 3.921 28.871 1.00 92.50 266 LEU A O 1
ATOM 2150 N N . GLN A 1 267 ? -10.853 3.865 26.848 1.00 89.19 267 GLN A N 1
ATOM 2151 C CA . GLN A 1 267 ? -10.147 5.062 26.375 1.00 89.19 267 GLN A CA 1
ATOM 2152 C C . GLN A 1 267 ? -10.609 6.333 27.097 1.00 89.19 267 GLN A C 1
ATOM 2154 O O . GLN A 1 267 ? -9.784 7.199 27.369 1.00 89.19 267 GLN A O 1
ATOM 2159 N N . GLN A 1 268 ? -11.896 6.443 27.439 1.00 92.06 268 GLN A N 1
ATOM 2160 C CA . GLN A 1 268 ? -12.410 7.558 28.240 1.00 92.06 268 GLN A CA 1
ATOM 2161 C C . GLN A 1 268 ? -11.776 7.586 29.634 1.00 92.06 268 GLN A C 1
ATOM 2163 O O . GLN A 1 268 ? -11.262 8.626 30.031 1.00 92.06 268 GLN A O 1
ATOM 2168 N N . GLN A 1 269 ? -11.725 6.442 30.321 1.00 93.69 269 GLN A N 1
ATOM 2169 C CA . GLN A 1 269 ? -11.091 6.328 31.640 1.00 93.69 269 GLN A CA 1
ATOM 2170 C C . GLN A 1 269 ? -9.620 6.756 31.604 1.00 93.69 269 GLN A C 1
ATOM 2172 O O . GLN A 1 269 ? -9.198 7.596 32.391 1.00 93.69 269 GLN A O 1
ATOM 2177 N N . ARG A 1 270 ? -8.856 6.270 30.621 1.00 91.12 270 ARG A N 1
ATOM 2178 C CA . ARG A 1 270 ? -7.445 6.654 30.450 1.00 91.12 270 ARG A CA 1
ATOM 2179 C C . ARG A 1 270 ? -7.265 8.140 30.161 1.00 91.12 270 ARG A C 1
ATOM 2181 O O . ARG A 1 270 ? -6.346 8.764 30.677 1.00 91.12 270 ARG A O 1
ATOM 2188 N N . ALA A 1 271 ? -8.138 8.718 29.338 1.00 91.19 271 ALA A N 1
ATOM 2189 C CA . ALA A 1 271 ? -8.094 10.146 29.045 1.00 91.19 271 ALA A CA 1
ATOM 2190 C C . ALA A 1 271 ? -8.393 10.997 30.291 1.00 91.19 271 ALA A C 1
ATOM 2192 O O . ALA A 1 271 ? -7.840 12.085 30.440 1.00 91.19 271 ALA A O 1
ATOM 2193 N N . GLU A 1 272 ? -9.258 10.518 31.186 1.00 94.00 272 GLU A N 1
ATOM 2194 C CA . GLU A 1 272 ? -9.526 11.159 32.476 1.00 94.00 272 GLU A CA 1
ATOM 2195 C C . GLU A 1 272 ? -8.343 11.027 33.439 1.00 94.00 272 GLU A C 1
ATOM 2197 O O . GLU A 1 272 ? -7.969 12.016 34.067 1.00 94.00 272 GLU A O 1
ATOM 2202 N N . GLU A 1 273 ? -7.718 9.851 33.522 1.00 93.06 273 GLU A N 1
ATOM 2203 C CA . GLU A 1 273 ? -6.503 9.623 34.317 1.00 93.06 273 GLU A CA 1
ATOM 2204 C C . GLU A 1 273 ? -5.358 10.540 33.870 1.00 93.06 273 GLU A C 1
ATOM 2206 O O . GLU A 1 273 ? -4.764 11.228 34.698 1.00 93.06 273 GLU A O 1
ATOM 2211 N N . TRP A 1 274 ? -5.100 10.632 32.562 1.00 90.38 274 TRP A N 1
ATOM 2212 C CA . TRP A 1 274 ? -4.091 11.543 32.014 1.00 90.38 274 TRP A CA 1
ATOM 2213 C C . TRP A 1 274 ? -4.405 13.009 32.283 1.00 90.38 274 TRP A C 1
ATOM 2215 O O . TRP A 1 274 ? -3.505 13.772 32.619 1.00 90.38 274 TRP A O 1
ATOM 2225 N N . ARG A 1 275 ? -5.676 13.413 32.179 1.00 92.62 275 ARG A N 1
ATOM 2226 C CA . ARG A 1 275 ? -6.074 14.787 32.507 1.00 92.62 275 ARG A CA 1
ATOM 2227 C C . ARG A 1 275 ? -5.772 15.115 33.969 1.00 92.62 275 ARG A C 1
ATOM 2229 O O . ARG A 1 275 ? -5.202 16.164 34.239 1.00 92.62 275 ARG A O 1
ATOM 2236 N N . ARG A 1 276 ? -6.097 14.205 34.894 1.00 92.50 276 ARG A N 1
ATOM 2237 C CA . ARG A 1 276 ? -5.805 14.375 36.326 1.00 92.50 276 ARG A CA 1
ATOM 2238 C C . ARG A 1 276 ? -4.306 14.434 36.613 1.00 92.50 276 ARG A C 1
ATOM 2240 O O . ARG A 1 276 ? -3.906 15.219 37.464 1.00 92.50 276 ARG A O 1
ATOM 2247 N N . ALA A 1 277 ? -3.499 13.629 35.921 1.00 88.44 277 ALA A N 1
ATOM 2248 C CA . ALA A 1 277 ? -2.043 13.654 36.060 1.00 88.44 277 ALA A CA 1
ATOM 2249 C C . ALA A 1 277 ? -1.459 15.010 35.630 1.00 88.44 277 ALA A C 1
ATOM 2251 O O . ALA A 1 277 ? -0.718 15.623 36.390 1.00 88.44 277 ALA A O 1
ATOM 2252 N N . LEU A 1 278 ? -1.888 15.538 34.478 1.00 88.38 278 LEU A N 1
ATOM 2253 C CA . LEU A 1 278 ? -1.456 16.859 34.002 1.00 88.38 278 LEU A CA 1
ATOM 2254 C C . LEU A 1 278 ? -1.889 17.997 34.946 1.00 88.38 278 LEU A C 1
ATOM 2256 O O . LEU A 1 278 ? -1.133 18.932 35.186 1.00 88.38 278 LEU A O 1
ATOM 2260 N N . GLU A 1 279 ? -3.093 17.916 35.522 1.00 89.81 279 GLU A N 1
ATOM 2261 C CA . GLU A 1 279 ? -3.572 18.875 36.533 1.00 89.81 279 GLU A CA 1
ATOM 2262 C C . GLU A 1 279 ? -2.818 18.771 37.874 1.00 89.81 279 GLU A C 1
ATOM 2264 O O . GLU A 1 279 ? -2.811 19.719 38.664 1.00 89.81 279 GLU A O 1
ATOM 2269 N N . TRP A 1 280 ? -2.233 17.613 38.184 1.00 80.31 280 TRP A N 1
ATOM 2270 C CA . TRP A 1 280 ? -1.385 17.427 39.363 1.00 80.31 280 TRP A CA 1
ATOM 2271 C C . TRP A 1 280 ? -0.011 18.072 39.156 1.00 80.31 280 TRP A C 1
ATOM 2273 O O . TRP A 1 280 ? 0.400 18.889 39.976 1.00 80.31 280 TRP A O 1
ATOM 2283 N N . GLU A 1 281 ? 0.635 17.801 38.020 1.00 81.56 281 GLU A N 1
ATOM 2284 C CA . GLU A 1 281 ? 1.939 18.376 37.653 1.00 81.56 281 GLU A CA 1
ATOM 2285 C C . GLU A 1 281 ? 1.910 19.915 37.596 1.00 81.56 281 GLU A C 1
ATOM 2287 O O . GLU A 1 281 ? 2.843 20.581 38.052 1.00 81.56 281 GLU A O 1
ATOM 2292 N N . ASP A 1 282 ? 0.817 20.505 37.098 1.00 78.94 282 ASP A N 1
ATOM 2293 C CA . ASP A 1 282 ? 0.647 21.965 37.049 1.00 78.94 282 ASP A CA 1
ATOM 2294 C C . ASP A 1 282 ? 0.479 22.588 38.451 1.00 78.94 282 ASP A C 1
ATOM 2296 O O . ASP A 1 282 ? 0.918 23.714 38.693 1.00 78.94 282 ASP A O 1
ATOM 2300 N N . ARG A 1 283 ? -0.116 21.858 39.408 1.00 75.12 283 ARG A N 1
ATOM 2301 C CA . ARG A 1 283 ? -0.228 22.305 40.808 1.00 75.12 283 ARG A CA 1
ATOM 2302 C C . ARG A 1 283 ? 1.104 22.230 41.541 1.00 75.12 283 ARG A C 1
ATOM 2304 O O . ARG A 1 283 ? 1.503 23.237 42.119 1.00 75.12 283 ARG A O 1
ATOM 2311 N N . GLU A 1 284 ? 1.818 21.109 41.447 1.00 74.06 284 GLU A N 1
ATOM 2312 C CA . GLU A 1 284 ? 3.154 20.972 42.050 1.00 74.06 284 GLU A CA 1
ATOM 2313 C C . GLU A 1 284 ? 4.135 22.014 41.492 1.00 74.06 284 GLU A C 1
ATOM 2315 O O . GLU A 1 284 ? 4.915 22.606 42.241 1.00 74.06 284 GLU A O 1
ATOM 2320 N N . SER A 1 285 ? 4.053 22.316 40.191 1.00 71.38 285 SER A N 1
ATOM 2321 C CA . SER A 1 285 ? 4.874 23.357 39.558 1.00 71.38 285 SER A CA 1
ATOM 2322 C C . SER A 1 285 ? 4.572 24.758 40.109 1.00 71.38 285 SER A C 1
ATOM 2324 O O . SER A 1 285 ? 5.488 25.552 40.335 1.00 71.38 285 SER A O 1
ATOM 2326 N N . LYS A 1 286 ? 3.295 25.070 40.369 1.00 72.25 286 LYS A N 1
ATOM 2327 C CA . LYS A 1 286 ? 2.867 26.352 40.957 1.00 72.25 286 LYS A CA 1
ATOM 2328 C C . LYS A 1 286 ? 3.247 26.478 42.430 1.00 72.25 286 LYS A C 1
ATOM 2330 O O . LYS A 1 286 ? 3.673 27.553 42.846 1.00 72.25 286 LYS A O 1
ATOM 2335 N N . GLU A 1 287 ? 3.131 25.401 43.200 1.00 70.12 287 GLU A N 1
ATOM 2336 C CA . GLU A 1 287 ? 3.529 25.368 44.613 1.00 70.12 287 GLU A CA 1
ATOM 2337 C C . GLU A 1 287 ? 5.053 25.510 44.761 1.00 70.12 287 GLU A C 1
ATOM 2339 O O . GLU A 1 287 ? 5.516 26.361 45.522 1.00 70.12 287 GLU A O 1
ATOM 2344 N N . SER A 1 288 ? 5.834 24.821 43.923 1.00 65.00 288 SER A N 1
ATOM 2345 C CA . SER A 1 288 ? 7.304 24.927 43.896 1.00 65.00 288 SER A CA 1
ATOM 2346 C C . SER A 1 288 ? 7.798 26.332 43.515 1.00 65.00 288 SER A C 1
ATOM 2348 O O . SER A 1 288 ? 8.787 26.828 44.057 1.00 65.00 288 SER A O 1
ATOM 2350 N N . HIS A 1 289 ? 7.111 27.020 42.595 1.00 60.78 289 HIS A N 1
ATOM 2351 C CA . HIS A 1 289 ? 7.416 28.419 42.270 1.00 60.78 289 HIS A CA 1
ATOM 2352 C C . HIS A 1 289 ? 7.0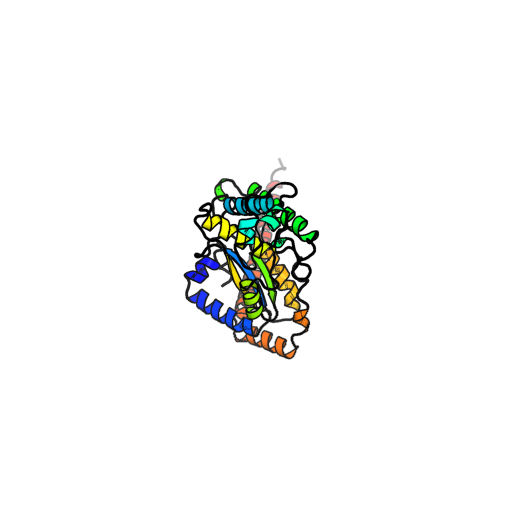14 29.400 43.378 1.00 60.78 289 HIS A C 1
ATOM 2354 O O . HIS A 1 289 ? 7.677 30.425 43.546 1.00 60.78 289 HIS A O 1
ATOM 2360 N N . CYS A 1 290 ? 5.975 29.092 44.157 1.00 59.06 290 CYS A N 1
ATOM 2361 C CA . CYS A 1 290 ? 5.561 29.926 45.280 1.00 59.06 290 CYS A CA 1
ATOM 2362 C C . CYS A 1 290 ? 6.527 29.807 46.474 1.00 59.06 290 CYS A C 1
ATOM 2364 O O . CYS A 1 290 ? 6.822 30.818 47.111 1.00 59.06 290 CYS A O 1
ATOM 2366 N N . GLU A 1 291 ? 7.086 28.620 46.735 1.00 57.44 291 GLU A N 1
ATOM 2367 C CA . GLU A 1 291 ? 8.110 28.426 47.775 1.00 57.44 291 GLU A CA 1
ATOM 2368 C C . GLU A 1 291 ? 9.454 29.077 47.410 1.00 57.44 291 GLU A C 1
ATOM 2370 O O . GLU A 1 291 ? 10.054 29.752 48.247 1.00 57.44 291 GLU A O 1
ATOM 2375 N N . CYS A 1 292 ? 9.908 28.990 46.151 1.00 57.78 292 CYS A N 1
ATOM 2376 C CA . CYS A 1 292 ? 11.121 29.701 45.719 1.00 57.78 292 CYS A CA 1
ATOM 2377 C C . CYS A 1 292 ? 10.994 31.230 45.827 1.00 57.78 292 CYS A C 1
ATOM 2379 O O . CYS A 1 292 ? 11.985 31.897 46.120 1.00 57.78 292 CYS A O 1
ATOM 2381 N N . ALA A 1 293 ? 9.800 31.797 45.624 1.00 55.62 293 ALA A N 1
ATOM 2382 C CA . ALA A 1 293 ? 9.578 33.237 45.761 1.00 55.62 293 ALA A CA 1
ATOM 2383 C C . ALA A 1 293 ? 9.644 33.718 47.224 1.00 55.62 293 ALA A C 1
ATOM 2385 O O . ALA A 1 293 ? 10.054 34.848 47.474 1.00 55.62 293 ALA A O 1
ATOM 2386 N N . GLN A 1 294 ? 9.303 32.866 48.197 1.00 53.03 294 GLN A N 1
ATOM 2387 C CA . GLN A 1 294 ? 9.332 33.220 49.622 1.00 53.03 294 GLN A CA 1
ATOM 2388 C C . GLN A 1 294 ? 10.736 33.166 50.244 1.00 53.03 294 GLN A C 1
ATOM 2390 O O . GLN A 1 294 ? 10.992 33.854 51.229 1.00 53.03 294 GLN A O 1
ATOM 2395 N N . VAL A 1 295 ? 11.671 32.405 49.666 1.00 54.53 295 VAL A N 1
ATOM 2396 C CA . VAL A 1 295 ? 13.053 32.304 50.180 1.00 54.53 295 VAL A CA 1
ATOM 2397 C C . VAL A 1 295 ? 13.913 33.520 49.798 1.00 54.53 295 VAL A C 1
ATOM 2399 O O . VAL A 1 295 ? 14.886 33.826 50.485 1.00 54.53 295 VAL A O 1
ATOM 2402 N N . VAL A 1 296 ? 13.553 34.264 48.746 1.00 54.72 296 VAL A N 1
ATOM 2403 C CA . VAL A 1 296 ? 14.334 35.428 48.275 1.00 54.72 296 VAL A CA 1
ATOM 2404 C C . VAL A 1 296 ? 14.037 36.707 49.079 1.00 54.72 296 VAL A C 1
ATOM 2406 O O . VAL A 1 296 ? 14.873 37.606 49.117 1.00 54.72 296 VAL A O 1
ATOM 2409 N N . ASP A 1 297 ? 12.908 36.779 49.791 1.00 51.50 297 ASP A N 1
ATOM 2410 C CA . ASP A 1 297 ? 12.442 38.015 50.451 1.00 51.50 297 ASP A CA 1
ATOM 2411 C C . ASP A 1 297 ? 12.897 38.169 51.923 1.00 51.50 297 ASP A C 1
ATOM 2413 O O . ASP A 1 297 ? 12.598 39.160 52.582 1.00 51.50 297 ASP A O 1
ATOM 2417 N N . VAL A 1 298 ? 13.668 37.212 52.461 1.00 55.16 298 VAL A N 1
ATOM 2418 C CA . VAL A 1 298 ? 14.174 37.247 53.857 1.00 55.16 298 VAL A CA 1
ATOM 2419 C C . VAL A 1 298 ? 15.651 37.693 53.941 1.00 55.16 298 VAL A C 1
ATOM 2421 O O . VAL A 1 298 ? 16.255 37.683 55.009 1.00 55.16 298 VAL A O 1
ATOM 2424 N N . GLY A 1 299 ? 16.264 38.101 52.821 1.00 52.88 299 GLY A N 1
ATOM 2425 C CA . GLY A 1 299 ? 17.720 38.293 52.701 1.00 52.88 299 GLY A CA 1
ATOM 2426 C C . GLY A 1 299 ? 18.253 39.723 52.521 1.00 52.88 299 GLY A C 1
ATOM 2427 O O . GLY A 1 299 ? 19.435 39.862 52.221 1.00 52.88 299 GLY A O 1
ATOM 2428 N N . LEU A 1 300 ? 17.443 40.781 52.661 1.00 50.78 300 LEU A N 1
ATOM 2429 C CA . LEU A 1 300 ? 17.864 42.178 52.400 1.00 50.78 300 LEU A CA 1
ATOM 2430 C C . LEU A 1 300 ? 17.530 43.147 53.545 1.00 50.78 300 LEU A C 1
ATOM 2432 O O . LEU A 1 300 ? 17.033 44.251 53.331 1.00 50.78 300 LEU A O 1
ATOM 2436 N N . GLY A 1 301 ? 17.811 42.740 54.779 1.00 53.41 301 GLY A N 1
ATOM 2437 C CA . GLY A 1 301 ? 17.602 43.587 55.949 1.00 53.41 301 GLY A CA 1
ATOM 2438 C C . GLY A 1 301 ? 18.691 43.441 56.997 1.00 53.41 301 GLY A C 1
ATOM 2439 O O . GLY A 1 301 ? 18.369 43.014 58.097 1.00 53.41 301 GLY A O 1
ATOM 2440 N N . LEU A 1 302 ? 19.939 43.782 56.657 1.00 44.28 302 LEU A N 1
ATOM 2441 C CA . LEU A 1 302 ? 20.989 44.222 57.589 1.00 44.28 302 LEU A CA 1
ATOM 2442 C C . LEU A 1 302 ? 21.993 45.123 56.858 1.00 44.28 302 LEU A C 1
ATOM 2444 O O . LEU A 1 302 ? 22.474 44.706 55.781 1.00 44.28 302 LEU A O 1
#

Radius of gyration: 25.03 Å; Cα contacts (8 Å, |Δi|>4): 394; chains: 1; bounding box: 54×62×88 Å

Secondary structure (DSSP, 8-state):
-HHHHTTT--HHHHHHH-HHHHHHHHHHHHHTTTS-EEEEEEEE-TTSPPPPHHHHHHHHHHHHHHH-SSS--SSHHHHHTSSSSP--HHHHHTT--GGGEETTEEEEE-THHHHHHHHHHHHHHHHHHHS-GGGTTSPPSS--EEEEEESSHHHHHHHHHTTTT--HHHHHHHHHHHHHHHTTS-SS--EEEEEEEEE--STTHHHHHHHHHHHHTT-BTTTTSBSB-S-TTSS-GGGGGS-HHHHHHHHHHHHHHSTHHHHHHHHHHHHHHHHHHHHHHHHHHHHHHHHHHHHGGGS---

Mean predicted aligned error: 6.75 Å

Foldseek 3Di:
DVVVCPPQLQLQLCCVPPVVSVVVQVVVVVVLQQFKFKKKWFWAFPNRFAAFLQVLLVLLVLLVLLLDDPDQRPCQQQLQCLDPPHDDPVCSRVVDHPLQDDPVPPPDGHPVRSVLSVLLSVLSVVLLVVDDPVRRRPTDSFGQMDMDIDRRVVVVVVCVVVVHVHQSQLSSSLSSLVSCCVVVVDVTRIHIDMGGDTGDLDLVCRQVVQQVVCVVQVNESRNNSHRPPDHGSPPSVCSVVQDPVSSVVSNVCCVPVHCPVVVVVVVVVVVVVVVVVVVVVVVVVVVVVVVVVVVVVVPPDD

Solvent-accessible surface area (backbone atoms only — not comparable to full-atom values): 16444 Å² total; per-residue (Å²): 115,75,81,77,57,71,81,63,52,48,65,54,39,43,52,74,73,35,68,67,56,37,51,56,48,47,57,53,52,60,49,27,61,77,32,32,24,32,34,36,33,32,39,19,27,94,69,43,47,26,55,20,42,54,55,48,37,52,53,30,51,52,52,52,42,53,63,45,76,100,51,78,46,92,50,39,48,62,37,41,47,64,46,85,74,73,61,58,60,73,48,31,68,72,69,52,51,72,73,36,37,45,95,92,30,85,88,46,74,42,77,66,44,58,58,51,50,52,45,30,30,53,22,30,45,48,46,41,70,75,41,57,78,93,48,29,83,38,56,42,54,66,40,44,19,34,62,44,68,32,64,42,36,60,62,52,52,52,29,45,76,71,58,48,96,45,62,54,61,54,52,49,52,36,26,46,31,48,46,35,26,76,72,62,77,31,93,57,57,40,37,73,50,73,42,78,78,42,79,52,39,46,68,80,41,54,32,53,50,32,36,48,52,30,59,77,57,38,12,27,18,72,71,36,25,25,51,33,84,63,76,63,43,68,82,42,67,65,53,75,76,55,52,71,70,56,36,52,51,37,40,49,45,43,60,73,77,39,66,55,58,63,51,51,53,53,51,50,54,52,54,50,53,52,51,52,51,54,58,46,55,56,47,55,54,52,51,56,54,53,55,60,59,60,67,65,75,79,73,87,84,130

Organism: Cochliobolus sativus (strain ND90Pr / ATCC 201652) (NCBI:txid665912)

pLDDT: mean 90.18, std 13.35, range [30.33, 98.75]